Protein AF-0000000083357781 (afdb_homodimer)

Structure (mmCIF, N/CA/C/O backbone):
data_AF-0000000083357781-model_v1
#
loop_
_entity.id
_entity.type
_entity.pdbx_description
1 polymer 'MATH domain-containing protein'
#
loop_
_atom_site.group_PDB
_atom_site.id
_atom_site.type_symbol
_atom_site.label_atom_id
_atom_site.label_alt_id
_atom_site.label_comp_id
_atom_site.label_asym_id
_atom_site.label_entity_id
_atom_site.label_seq_id
_atom_site.pdbx_PDB_ins_code
_atom_site.Cartn_x
_atom_site.Cartn_y
_atom_site.Cartn_z
_atom_site.occupancy
_atom_site.B_iso_or_equiv
_atom_site.auth_seq_id
_atom_site.auth_comp_id
_atom_site.auth_asym_id
_atom_site.auth_atom_id
_atom_site.pdbx_PDB_model_num
ATOM 1 N N . MET A 1 1 ? 10.617 -9.656 -40.75 1 27.23 1 MET A N 1
ATOM 2 C CA . MET A 1 1 ? 10.617 -10.07 -39.375 1 27.23 1 MET A CA 1
ATOM 3 C C . MET A 1 1 ? 10.398 -8.875 -38.438 1 27.23 1 MET A C 1
ATOM 5 O O . MET A 1 1 ? 11.25 -7.984 -38.375 1 27.23 1 MET A O 1
ATOM 9 N N . HIS A 1 2 ? 9.367 -8.242 -38.375 1 32.62 2 HIS A N 1
ATOM 10 C CA . HIS A 1 2 ? 9.07 -7.059 -37.562 1 32.62 2 HIS A CA 1
ATOM 11 C C . HIS A 1 2 ? 9.5 -7.246 -36.125 1 32.62 2 HIS A C 1
ATOM 13 O O . HIS A 1 2 ? 9.312 -8.32 -35.562 1 32.62 2 HIS A O 1
ATOM 19 N N . PRO A 1 3 ? 10.672 -6.668 -35.781 1 32.34 3 PRO A N 1
ATOM 20 C CA . PRO A 1 3 ? 11.195 -6.793 -34.406 1 32.34 3 PRO A CA 1
ATOM 21 C C . PRO A 1 3 ? 10.094 -6.766 -33.375 1 32.34 3 PRO A C 1
ATOM 23 O O . PRO A 1 3 ? 9.094 -6.07 -33.531 1 32.34 3 PRO A O 1
ATOM 26 N N . LEU A 1 4 ? 9.562 -7.977 -32.938 1 34.91 4 LEU A N 1
ATOM 27 C CA . LEU A 1 4 ? 8.641 -8.125 -31.828 1 34.91 4 LEU A CA 1
ATOM 28 C C . LEU A 1 4 ? 8.859 -7.031 -30.797 1 34.91 4 LEU A C 1
ATOM 30 O O . LEU A 1 4 ? 9.984 -6.832 -30.328 1 34.91 4 LEU A O 1
ATOM 34 N N . GLY A 1 5 ? 8.578 -5.789 -31.109 1 35.44 5 GLY A N 1
ATOM 35 C CA . GLY A 1 5 ? 8.555 -4.73 -30.109 1 35.44 5 GLY A CA 1
ATOM 36 C C . GLY A 1 5 ? 8.445 -5.254 -28.703 1 35.44 5 GLY A C 1
ATOM 37 O O . GLY A 1 5 ? 7.617 -6.117 -28.406 1 35.44 5 GLY A O 1
ATOM 38 N N . ASP A 1 6 ? 9.484 -5.5 -27.984 1 37.94 6 ASP A N 1
ATOM 39 C CA . ASP A 1 6 ? 9.695 -5.875 -26.594 1 37.94 6 ASP A CA 1
ATOM 40 C C . ASP A 1 6 ? 8.578 -5.328 -25.703 1 37.94 6 ASP A C 1
ATOM 42 O O . ASP A 1 6 ? 8.531 -4.125 -25.438 1 37.94 6 ASP A O 1
ATOM 46 N N . GLN A 1 7 ? 7.402 -5.484 -26 1 42.06 7 GLN A N 1
ATOM 47 C CA . GLN A 1 7 ? 6.273 -5.125 -25.141 1 42.06 7 GLN A CA 1
ATOM 48 C C . GLN A 1 7 ? 6.695 -5.043 -23.688 1 42.06 7 GLN A C 1
ATOM 50 O O . GLN A 1 7 ? 7.641 -5.715 -23.266 1 42.06 7 GLN A O 1
ATOM 55 N N . TYR A 1 8 ? 6.496 -3.955 -22.953 1 44.88 8 TYR A N 1
ATOM 56 C CA . TYR A 1 8 ? 6.691 -3.557 -21.562 1 44.88 8 TYR A CA 1
ATOM 57 C C . TYR A 1 8 ? 6.457 -4.73 -20.609 1 44.88 8 TYR A C 1
ATOM 59 O O . TYR A 1 8 ? 5.5 -4.734 -19.844 1 44.88 8 TYR A O 1
ATOM 67 N N . SER A 1 9 ? 6.492 -5.949 -20.953 1 50.03 9 SER A N 1
ATOM 68 C CA . SER A 1 9 ? 6.336 -7.145 -20.125 1 50.03 9 SER A CA 1
ATOM 69 C C . SER A 1 9 ? 7.332 -7.156 -18.969 1 50.03 9 SER A C 1
ATOM 71 O O . SER A 1 9 ? 8.523 -7.402 -19.172 1 50.03 9 SER A O 1
ATOM 73 N N . THR A 1 10 ? 7.383 -6.211 -18.125 1 59.19 10 THR A N 1
ATOM 74 C CA . THR A 1 10 ? 8.367 -6.336 -17.062 1 59.19 10 THR A CA 1
ATOM 75 C C . T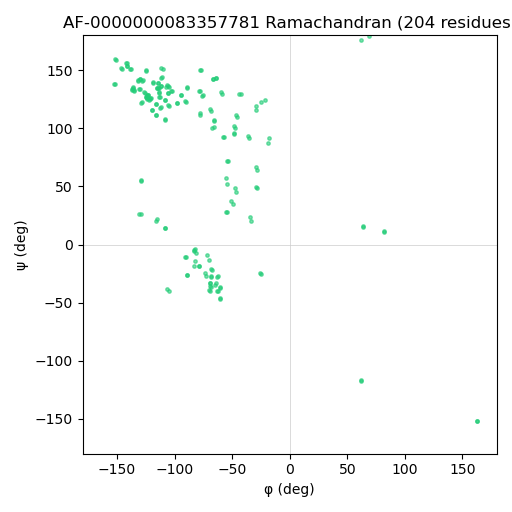HR A 1 10 ? 8.336 -7.734 -16.453 1 59.19 10 THR A C 1
ATOM 77 O O . THR A 1 10 ? 7.262 -8.312 -16.281 1 59.19 10 THR A O 1
ATOM 80 N N . ASN A 1 11 ? 9.359 -8.57 -16.672 1 81.31 11 ASN A N 1
ATOM 81 C CA . ASN A 1 11 ? 9.625 -9.844 -16 1 81.31 11 ASN A CA 1
ATOM 82 C C . ASN A 1 11 ? 9.688 -9.688 -14.484 1 81.31 11 ASN A C 1
ATOM 84 O O . ASN A 1 11 ? 10.508 -10.328 -13.828 1 81.31 11 ASN A O 1
ATOM 88 N N . SER A 1 12 ? 8.914 -8.625 -14.094 1 88.25 12 SER A N 1
ATOM 89 C CA . SER A 1 12 ? 8.938 -8.375 -12.656 1 88.25 12 SER A CA 1
ATOM 90 C C . SER A 1 12 ? 7.559 -7.957 -12.148 1 88.25 12 SER A C 1
ATOM 92 O O . SER A 1 12 ? 6.73 -7.461 -12.922 1 88.25 12 SER A O 1
ATOM 94 N N . LEU A 1 13 ? 7.371 -8.195 -10.875 1 87.19 13 LEU A N 1
ATOM 95 C CA . LEU A 1 13 ? 6.227 -7.641 -10.164 1 87.19 13 LEU A CA 1
ATOM 96 C C . LEU A 1 13 ? 6.469 -6.176 -9.812 1 87.19 13 LEU A C 1
ATOM 98 O O . LEU A 1 13 ? 7.559 -5.809 -9.367 1 87.19 13 LEU A O 1
ATOM 102 N N . SER A 1 14 ? 5.434 -5.359 -10.125 1 87.5 14 SER A N 1
ATOM 103 C CA . SER A 1 14 ? 5.488 -3.951 -9.75 1 87.5 14 SER A CA 1
ATOM 104 C C . SER A 1 14 ? 4.422 -3.615 -8.711 1 87.5 14 SER A C 1
ATOM 106 O O . SER A 1 14 ? 3.295 -4.109 -8.789 1 87.5 14 SER A O 1
ATOM 108 N N . LEU A 1 15 ? 4.793 -2.803 -7.738 1 88.94 15 LEU A N 1
ATOM 109 C CA . LEU A 1 15 ? 3.871 -2.398 -6.684 1 88.94 15 LEU A CA 1
ATOM 110 C C . LEU A 1 15 ? 4.008 -0.909 -6.383 1 88.94 15 LEU A C 1
ATOM 112 O O . LEU A 1 15 ? 5.121 -0.406 -6.215 1 88.94 15 LEU A O 1
ATOM 116 N N . TYR A 1 16 ? 2.797 -0.28 -6.305 1 89 16 TYR A N 1
ATOM 117 C CA . TYR A 1 16 ? 2.773 1.158 -6.059 1 89 16 TYR A CA 1
ATOM 118 C C . TYR A 1 16 ? 1.673 1.526 -5.07 1 89 16 TYR A C 1
ATOM 120 O O . TYR A 1 16 ? 0.619 0.886 -5.039 1 89 16 TYR A O 1
ATOM 128 N N . LEU A 1 17 ? 1.97 2.594 -4.387 1 87.5 17 LEU A N 1
ATOM 129 C CA . LEU A 1 17 ? 0.995 3.211 -3.496 1 87.5 17 LEU A CA 1
ATOM 130 C C . LEU A 1 17 ? 0.69 4.641 -3.93 1 87.5 17 LEU A C 1
ATOM 132 O O . LEU A 1 17 ? 1.598 5.387 -4.301 1 87.5 17 LEU A O 1
ATOM 136 N N . GLN A 1 18 ? -0.534 4.895 -3.836 1 83.56 18 GLN A N 1
ATOM 137 C CA . GLN A 1 18 ? -0.943 6.25 -4.188 1 83.56 18 GLN A CA 1
ATOM 138 C C . GLN A 1 18 ? -1.796 6.867 -3.082 1 83.56 18 GLN A C 1
ATOM 140 O O . GLN A 1 18 ? -2.777 6.27 -2.639 1 83.56 18 GLN A O 1
ATOM 145 N N . LEU A 1 19 ? -1.382 8 -2.551 1 80.38 19 LEU A N 1
ATOM 146 C CA . LEU A 1 19 ? -2.119 8.789 -1.57 1 80.38 19 LEU A CA 1
ATOM 147 C C . LEU A 1 19 ? -2.57 10.117 -2.17 1 80.38 19 LEU A C 1
ATOM 149 O O . LEU A 1 19 ? -1.748 10.891 -2.662 1 80.38 19 LEU A O 1
ATOM 153 N N . HIS A 1 20 ? -3.834 10.227 -2.197 1 75.38 20 HIS A N 1
ATOM 154 C CA . HIS A 1 20 ? -4.379 11.484 -2.695 1 75.38 20 HIS A CA 1
ATOM 155 C C . HIS A 1 20 ? -4.98 12.312 -1.562 1 75.38 20 HIS A C 1
ATOM 157 O O . HIS A 1 20 ? -5.777 11.805 -0.773 1 75.38 20 HIS A O 1
ATOM 163 N N . ASP A 1 21 ? -4.207 13.367 -1.282 1 63.5 21 ASP A N 1
ATOM 164 C CA . ASP A 1 21 ? -4.801 14.336 -0.362 1 63.5 21 ASP A CA 1
ATOM 165 C C . ASP A 1 21 ? -5.207 15.609 -1.093 1 63.5 21 ASP A C 1
ATOM 167 O O . ASP A 1 21 ? -4.551 16.016 -2.051 1 63.5 21 ASP A O 1
ATOM 171 N N . PRO A 1 22 ? -6.379 16.078 -0.776 1 56.47 22 PRO A N 1
ATOM 172 C CA . PRO A 1 22 ? -6.734 17.359 -1.391 1 56.47 22 PRO A CA 1
ATOM 173 C C . PRO A 1 22 ? -5.75 18.484 -1.048 1 56.47 22 PRO A C 1
ATOM 175 O O . PRO A 1 22 ? -5.109 18.438 0.008 1 56.47 22 PRO A O 1
ATOM 178 N N . LYS A 1 23 ? -5.254 19.219 -2.043 1 54.78 23 LYS A N 1
ATOM 179 C CA . LYS A 1 23 ? -4.312 20.328 -2.059 1 54.78 23 LYS A CA 1
ATOM 180 C C . LYS A 1 23 ? -4.328 21.078 -0.731 1 54.78 23 LYS A C 1
ATOM 182 O O . LYS A 1 23 ? -3.312 21.656 -0.323 1 54.78 23 LYS A O 1
ATOM 187 N N . GLU A 1 24 ? -5.344 21.031 -0.016 1 54.38 24 GLU A N 1
ATOM 188 C CA . GLU A 1 24 ? -5.422 21.906 1.158 1 54.38 24 GLU A CA 1
ATOM 189 C C . GLU A 1 24 ? -4.414 21.469 2.225 1 54.38 24 GLU A C 1
ATOM 191 O O . GLU A 1 24 ? -4.02 22.281 3.07 1 54.38 24 GLU A O 1
ATOM 196 N N . LEU A 1 25 ? -4.098 20.312 2.229 1 52.84 25 LEU A N 1
ATOM 197 C CA . LEU A 1 25 ? -3.283 19.859 3.354 1 52.84 25 LEU A CA 1
ATOM 198 C C . LEU A 1 25 ? -1.916 20.531 3.336 1 52.84 25 LEU A C 1
ATOM 200 O O . LEU A 1 25 ? -1.327 20.781 4.391 1 52.84 25 LEU A O 1
ATOM 204 N N . LEU A 1 26 ? -1.41 20.766 1.995 1 51.81 26 LEU A N 1
ATOM 205 C CA . LEU A 1 26 ? 0.005 21.125 2.01 1 51.81 26 LEU A CA 1
ATOM 206 C C . LEU A 1 26 ? 0.196 22.594 1.673 1 51.81 26 LEU A C 1
ATOM 208 O O . LEU A 1 26 ? 1.316 23.031 1.41 1 51.81 26 LEU A O 1
ATOM 212 N N . ASP A 1 27 ? -0.791 23.469 1.677 1 48.88 27 ASP A N 1
ATOM 213 C CA . ASP A 1 27 ? -0.426 24.859 1.444 1 48.88 27 ASP A CA 1
ATOM 214 C C . ASP A 1 27 ? 0.418 25.406 2.594 1 48.88 27 ASP A C 1
ATOM 216 O O . ASP A 1 27 ? 0.061 25.234 3.764 1 48.88 27 ASP A O 1
ATOM 220 N N . PRO A 1 28 ? 1.512 26.344 2.107 1 51.12 28 PRO A N 1
ATOM 221 C CA . PRO A 1 28 ? 2.711 26.234 1.276 1 51.12 28 PRO A CA 1
ATOM 222 C C . PRO A 1 28 ? 3.336 24.844 1.339 1 51.12 28 PRO A C 1
ATOM 224 O O . PRO A 1 28 ? 3.383 24.219 2.41 1 51.12 28 PRO A O 1
ATOM 227 N N . GLU A 1 29 ? 3.404 24.047 0.274 1 53.72 29 GLU A N 1
ATOM 228 C CA . GLU A 1 29 ? 3.666 22.625 0.153 1 53.72 29 GLU A CA 1
ATOM 229 C C . GLU A 1 29 ? 4.969 22.234 0.853 1 53.72 29 GLU A C 1
ATOM 231 O O . GLU A 1 29 ? 6.055 22.531 0.352 1 53.72 29 GLU A O 1
ATOM 236 N N . PRO A 1 30 ? 5.082 22.219 2.244 1 59.75 30 PRO A N 1
ATOM 237 C CA . PRO A 1 30 ? 6.316 21.656 2.793 1 59.75 30 PRO A CA 1
ATOM 238 C C . PRO A 1 30 ? 6.746 20.375 2.076 1 59.75 30 PRO A C 1
ATOM 240 O O . PRO A 1 30 ? 5.906 19.656 1.539 1 59.75 30 PRO A O 1
ATOM 243 N N . ARG A 1 31 ? 8.055 20.453 1.703 1 71.44 31 ARG A N 1
ATOM 244 C CA . ARG A 1 31 ? 8.633 19.219 1.167 1 71.44 31 ARG A CA 1
ATOM 245 C C . ARG A 1 31 ? 8.312 18.031 2.064 1 71.44 31 ARG A C 1
ATOM 247 O O . ARG A 1 31 ? 8.711 18 3.23 1 71.44 31 ARG A O 1
ATOM 254 N N . MET A 1 32 ? 7.23 17.266 1.71 1 82.12 32 MET A N 1
ATOM 255 C CA . MET A 1 32 ? 6.914 16.078 2.482 1 82.12 32 MET A CA 1
ATOM 256 C C . MET A 1 32 ? 7.637 14.852 1.92 1 82.12 32 MET A C 1
ATOM 258 O O . MET A 1 32 ? 7.84 14.75 0.708 1 82.12 32 MET A O 1
ATOM 262 N N . MET A 1 33 ? 8.188 14.109 2.818 1 88.81 33 MET A N 1
ATOM 263 C CA . MET A 1 33 ? 8.875 12.875 2.455 1 88.81 33 MET A CA 1
ATOM 264 C C . MET A 1 33 ? 8.031 11.656 2.811 1 88.81 33 MET A C 1
ATOM 266 O O . MET A 1 33 ? 7.363 11.641 3.848 1 88.81 33 MET A O 1
ATOM 270 N N . ILE A 1 34 ? 7.969 10.758 1.92 1 90.5 34 ILE A N 1
ATOM 271 C CA . ILE A 1 34 ? 7.328 9.469 2.158 1 90.5 34 ILE A CA 1
ATOM 272 C C . ILE A 1 34 ? 8.391 8.383 2.328 1 90.5 34 ILE A C 1
ATOM 274 O O . ILE A 1 34 ? 9.281 8.242 1.485 1 90.5 34 ILE A O 1
ATOM 278 N N . GLU A 1 35 ? 8.391 7.789 3.42 1 95.12 35 GLU A N 1
ATOM 279 C CA . GLU A 1 35 ? 9.164 6.562 3.582 1 95.12 35 GLU A CA 1
ATOM 280 C C . GLU A 1 35 ? 8.281 5.328 3.416 1 95.12 35 GLU A C 1
ATOM 282 O O . GLU A 1 35 ? 7.289 5.168 4.125 1 95.12 35 GLU A O 1
ATOM 287 N N . LEU A 1 36 ? 8.617 4.445 2.447 1 95.94 36 LEU A N 1
ATOM 288 C CA . LEU A 1 36 ? 7.82 3.268 2.117 1 95.94 36 LEU A CA 1
ATOM 289 C C . LEU A 1 36 ? 8.641 1.993 2.275 1 95.94 36 LEU A C 1
ATOM 291 O O . LEU A 1 36 ? 9.766 1.91 1.78 1 95.94 36 LEU A O 1
ATOM 295 N N . ALA A 1 37 ? 8.164 1.066 3.047 1 97.62 37 ALA A N 1
ATOM 296 C CA . ALA A 1 37 ? 8.68 -0.301 3.059 1 97.62 37 ALA A CA 1
ATOM 297 C C . ALA A 1 37 ? 7.645 -1.279 2.506 1 97.62 37 ALA A C 1
ATOM 299 O O . ALA A 1 37 ? 6.492 -1.294 2.951 1 97.62 37 ALA A O 1
ATOM 300 N N . LEU A 1 38 ? 8.055 -2.055 1.529 1 96.88 38 LEU A N 1
ATOM 301 C CA . LEU A 1 38 ? 7.23 -3.119 0.971 1 96.88 38 LEU A CA 1
ATOM 302 C C . LEU A 1 38 ? 7.828 -4.488 1.278 1 96.88 38 LEU A C 1
ATOM 304 O O . LEU A 1 38 ? 9.016 -4.723 1.045 1 96.88 38 LEU A O 1
ATOM 308 N N . CYS A 1 39 ? 7.004 -5.305 1.761 1 97.5 39 CYS A N 1
ATOM 309 C CA . CYS A 1 39 ? 7.453 -6.633 2.172 1 97.5 39 CYS A CA 1
ATOM 310 C C . CYS A 1 39 ? 6.562 -7.715 1.577 1 97.5 39 CYS A C 1
ATOM 312 O O . CYS A 1 39 ? 5.336 -7.602 1.604 1 97.5 39 CYS A O 1
ATOM 314 N N . ILE A 1 40 ? 7.172 -8.719 1.046 1 96.56 40 ILE A N 1
ATOM 315 C CA . ILE A 1 40 ? 6.453 -9.938 0.692 1 96.56 40 ILE A CA 1
ATOM 316 C C . ILE A 1 40 ? 6.891 -11.078 1.608 1 96.56 40 ILE A C 1
ATOM 318 O O . ILE A 1 40 ? 8.086 -11.25 1.87 1 96.56 40 ILE A O 1
ATOM 322 N N . LEU A 1 41 ? 5.918 -11.781 2.037 1 96.44 41 LEU A N 1
ATOM 323 C CA . LEU A 1 41 ? 6.195 -12.828 3.014 1 96.44 41 LEU A CA 1
ATOM 324 C C . LEU A 1 41 ? 6.402 -14.172 2.324 1 96.44 41 LEU A C 1
ATOM 326 O O . LEU A 1 41 ? 5.605 -14.57 1.472 1 96.44 41 LEU A O 1
ATOM 330 N N . GLY A 1 42 ? 7.504 -14.75 2.691 1 94.69 42 GLY A N 1
ATOM 331 C CA . GLY A 1 42 ? 7.648 -16.156 2.387 1 94.69 42 GLY A CA 1
ATOM 332 C C . GLY A 1 42 ? 6.871 -17.062 3.332 1 94.69 42 GLY A C 1
ATOM 333 O O . GLY A 1 42 ? 7.203 -17.156 4.516 1 94.69 42 GLY A O 1
ATOM 334 N N . GLN A 1 43 ? 5.957 -17.688 2.936 1 92.25 43 GLN A N 1
ATOM 335 C CA . GLN A 1 43 ? 4.973 -18.359 3.768 1 92.25 43 GLN A CA 1
ATOM 336 C C . GLN A 1 43 ? 5.484 -19.734 4.215 1 92.25 43 GLN A C 1
ATOM 338 O O . GLN A 1 43 ? 4.848 -20.406 5.027 1 92.25 43 GLN A O 1
ATOM 343 N N . LYS A 1 44 ? 6.586 -20.344 3.877 1 88.25 44 LYS A N 1
ATOM 344 C CA . LYS A 1 44 ? 7.062 -21.672 4.242 1 88.25 44 LYS A CA 1
ATOM 345 C C . LYS A 1 44 ? 8.211 -21.578 5.25 1 88.25 44 LYS A C 1
ATOM 347 O O . LYS A 1 44 ? 8.234 -22.328 6.23 1 88.25 44 LYS A O 1
ATOM 352 N N . TYR A 1 45 ? 9.156 -20.719 5.281 1 83.19 45 TYR A N 1
ATOM 353 C CA . TYR A 1 45 ? 10.352 -20.766 6.117 1 83.19 45 TYR A CA 1
ATOM 354 C C . TYR A 1 45 ? 10.562 -19.438 6.832 1 83.19 45 TYR A C 1
ATOM 356 O O . TYR A 1 45 ? 11.695 -19.062 7.16 1 83.19 45 TYR A O 1
ATOM 364 N N . GLY A 1 46 ? 9.43 -18.719 7.047 1 85.19 46 GLY A N 1
ATOM 365 C CA . GLY A 1 46 ? 9.547 -17.469 7.758 1 85.19 46 GLY A CA 1
ATOM 366 C C . GLY A 1 46 ? 10.383 -16.438 7.016 1 85.19 46 GLY A C 1
ATOM 367 O O . GLY A 1 46 ? 10.898 -15.492 7.621 1 85.19 46 GLY A O 1
ATOM 368 N N . ARG A 1 47 ? 10.555 -16.781 5.746 1 89.25 47 ARG A N 1
ATOM 369 C CA . ARG A 1 47 ? 11.312 -15.844 4.93 1 89.25 47 ARG A CA 1
ATOM 370 C C . ARG A 1 47 ? 10.453 -14.648 4.531 1 89.25 47 ARG A C 1
ATOM 372 O O . ARG A 1 47 ? 9.219 -14.703 4.605 1 89.25 47 ARG A O 1
ATOM 379 N N . HIS A 1 48 ? 11.195 -13.477 4.355 1 95.06 48 HIS A N 1
ATOM 380 C CA . HIS A 1 48 ? 10.523 -12.312 3.781 1 95.06 48 HIS A CA 1
ATOM 381 C C . HIS A 1 48 ? 11.477 -11.492 2.926 1 95.06 48 HIS A C 1
ATOM 383 O O . HIS A 1 48 ? 12.695 -11.648 3.018 1 95.06 48 HIS A O 1
ATOM 389 N N . PHE A 1 49 ? 10.945 -10.812 1.958 1 96.31 49 PHE A N 1
ATOM 390 C CA . PHE A 1 49 ? 11.68 -9.852 1.146 1 96.31 49 PHE A CA 1
ATOM 391 C C . PHE A 1 49 ? 11.117 -8.445 1.33 1 96.31 49 PHE A C 1
ATOM 393 O O . PHE A 1 49 ? 9.914 -8.234 1.178 1 96.31 49 PHE A O 1
ATOM 400 N N . THR A 1 50 ? 12.008 -7.539 1.797 1 97.5 50 THR A N 1
ATOM 401 C CA . THR A 1 50 ? 11.578 -6.176 2.076 1 97.5 50 THR A CA 1
ATOM 402 C C . THR A 1 50 ? 12.422 -5.172 1.298 1 97.5 50 THR A C 1
ATOM 404 O O . THR A 1 50 ? 13.648 -5.285 1.259 1 97.5 50 THR A O 1
ATOM 407 N N . VAL A 1 51 ? 11.789 -4.273 0.57 1 96.88 51 VAL A N 1
ATOM 408 C CA . VAL A 1 51 ? 12.461 -3.115 -0.013 1 96.88 51 VAL A CA 1
ATOM 409 C C . VAL A 1 51 ? 11.984 -1.84 0.68 1 96.88 51 VAL A C 1
ATOM 411 O O . VAL A 1 51 ? 10.828 -1.751 1.103 1 96.88 51 VAL A O 1
ATOM 414 N N . ARG A 1 52 ? 12.922 -0.9 0.842 1 97.44 52 ARG A N 1
ATOM 415 C CA . ARG A 1 52 ? 12.617 0.38 1.473 1 97.44 52 ARG A CA 1
ATOM 416 C C . ARG A 1 52 ? 13.078 1.543 0.601 1 97.44 52 ARG A C 1
ATOM 418 O O . ARG A 1 52 ? 14.125 1.463 -0.05 1 97.44 52 ARG A O 1
ATOM 425 N N . GLY A 1 53 ? 12.227 2.576 0.593 1 95.62 53 GLY A N 1
ATOM 426 C CA . GLY A 1 53 ? 12.578 3.771 -0.156 1 95.62 53 GLY A CA 1
ATOM 427 C C . GLY A 1 53 ? 11.977 5.039 0.42 1 95.62 53 GLY A C 1
ATOM 428 O O . GLY A 1 53 ? 11.078 4.977 1.26 1 95.62 53 GLY A O 1
ATOM 429 N N . ARG A 1 54 ? 12.664 6.191 0.026 1 93.44 54 ARG A N 1
ATOM 430 C CA . ARG A 1 54 ? 12.133 7.512 0.342 1 93.44 54 ARG A CA 1
ATOM 431 C C . ARG A 1 54 ? 11.75 8.266 -0.927 1 93.44 54 ARG A C 1
ATOM 433 O O . ARG A 1 54 ? 12.461 8.211 -1.93 1 93.44 54 ARG A O 1
ATOM 440 N N . PHE A 1 55 ? 10.578 8.867 -0.858 1 88.19 55 PHE A N 1
ATOM 441 C CA . PHE A 1 55 ? 10.031 9.594 -2.002 1 88.19 55 PHE A CA 1
ATOM 442 C C . PHE A 1 55 ? 9.578 10.992 -1.595 1 88.19 55 PHE A C 1
ATOM 444 O O . PHE A 1 55 ? 9.164 11.203 -0.454 1 88.19 55 PHE A O 1
ATOM 451 N N . VAL A 1 56 ? 9.82 11.898 -2.492 1 83 56 VAL A N 1
ATOM 452 C CA . VAL A 1 56 ? 9.234 13.211 -2.254 1 83 56 VAL A CA 1
ATOM 453 C C . VAL A 1 56 ? 7.738 13.18 -2.578 1 83 56 VAL A C 1
ATOM 455 O O . VAL A 1 56 ? 7.34 12.695 -3.641 1 83 56 VAL A O 1
ATOM 458 N N . PHE A 1 57 ? 7.09 13.617 -1.62 1 73.81 57 PHE A N 1
ATOM 459 C CA . PHE A 1 57 ? 5.641 13.594 -1.803 1 73.81 57 PHE A CA 1
ATOM 460 C C . PHE A 1 57 ? 5.215 14.594 -2.869 1 73.81 57 PHE A C 1
ATOM 462 O O . PHE A 1 57 ? 5.562 15.773 -2.793 1 73.81 57 PHE A O 1
ATOM 469 N N . THR A 1 58 ? 4.668 14.102 -3.994 1 68.88 58 THR A N 1
ATOM 470 C CA . THR A 1 58 ? 4.059 14.969 -4.992 1 68.88 58 THR A CA 1
ATOM 471 C C . THR A 1 58 ? 2.59 14.609 -5.199 1 68.88 58 THR A C 1
ATOM 473 O O . THR A 1 58 ? 2.225 13.43 -5.176 1 68.88 58 THR A O 1
ATOM 476 N N . PHE A 1 59 ? 1.797 15.5 -5.082 1 58.94 59 PHE A N 1
ATOM 477 C CA . PHE A 1 59 ? 0.364 15.266 -5.211 1 58.94 59 PHE A CA 1
ATOM 478 C C . PHE A 1 59 ? -0.02 15.039 -6.668 1 58.94 59 PHE A C 1
ATOM 480 O O . PHE A 1 59 ? -1.051 14.43 -6.957 1 58.94 59 PHE A O 1
ATOM 487 N N . GLU A 1 60 ? 0.811 15.578 -7.52 1 56.62 60 GLU A N 1
ATOM 488 C CA . GLU A 1 60 ? 0.434 15.578 -8.93 1 56.62 60 GLU A CA 1
ATOM 489 C C . GLU A 1 60 ? 0.785 14.25 -9.594 1 56.62 60 GLU A C 1
ATOM 491 O O . GLU A 1 60 ? 0.352 13.977 -10.711 1 56.62 60 GLU A O 1
ATOM 496 N N . SER A 1 61 ? 1.451 13.438 -8.805 1 56.47 61 SER A N 1
ATOM 497 C CA . SER A 1 61 ? 1.868 12.273 -9.586 1 56.47 61 SER A CA 1
ATOM 498 C C . SER A 1 61 ? 0.816 11.172 -9.539 1 56.47 61 SER A C 1
ATOM 500 O O . SER A 1 61 ? 0.247 10.891 -8.484 1 56.47 61 SER A O 1
ATOM 502 N N . ASN A 1 62 ? 0.339 10.758 -10.695 1 58.59 62 ASN A N 1
ATOM 503 C CA . ASN A 1 62 ? -0.556 9.617 -10.875 1 58.59 62 ASN A CA 1
ATOM 504 C C . ASN A 1 62 ? 0.158 8.297 -10.609 1 58.59 62 ASN A C 1
ATOM 506 O O . ASN A 1 62 ? -0.477 7.238 -10.562 1 58.59 62 ASN A O 1
ATOM 510 N N . LEU A 1 63 ? 1.399 8.438 -10.562 1 60.09 63 LEU A N 1
ATOM 511 C CA . LEU A 1 63 ? 2.113 7.168 -10.586 1 60.09 63 LEU A CA 1
ATOM 512 C C . LEU A 1 63 ? 2.182 6.566 -9.18 1 60.09 63 LEU A C 1
ATOM 514 O O . LEU A 1 63 ? 2.256 5.344 -9.031 1 60.09 63 LEU A O 1
ATOM 518 N N . GLY A 1 64 ? 1.984 7.258 -8.148 1 78.25 64 GLY A N 1
ATOM 519 C CA . GLY A 1 64 ? 2.148 6.727 -6.801 1 78.25 64 GLY A CA 1
ATOM 520 C C . GLY A 1 64 ? 3.592 6.43 -6.449 1 78.25 64 GLY A C 1
ATOM 521 O O . GLY A 1 64 ? 4.508 6.844 -7.16 1 78.25 64 GLY A O 1
ATOM 522 N N . TRP A 1 65 ? 3.941 5.973 -5.328 1 88.12 65 TRP A N 1
ATOM 523 C CA . TRP A 1 65 ? 5.242 5.59 -4.793 1 88.12 65 TRP A CA 1
ATOM 524 C C . TRP A 1 65 ? 5.406 4.074 -4.789 1 88.12 65 TRP A C 1
ATOM 526 O O . TRP A 1 65 ? 4.488 3.348 -4.398 1 88.12 65 TRP A O 1
ATOM 536 N N . GLY A 1 66 ? 6.578 3.578 -5.297 1 92.12 66 GLY A N 1
ATOM 537 C CA . GLY A 1 66 ? 6.832 2.146 -5.301 1 92.12 66 GLY A CA 1
ATOM 538 C C . GLY A 1 66 ? 7.945 1.741 -6.246 1 92.12 66 GLY A C 1
ATOM 539 O O . GLY A 1 66 ? 8.914 2.48 -6.426 1 92.12 66 GLY A O 1
ATOM 540 N N . TRP A 1 67 ? 7.836 0.587 -6.691 1 92 67 TRP A N 1
ATOM 541 C CA . TRP A 1 67 ? 8.898 -0.006 -7.492 1 92 67 TRP A CA 1
ATOM 542 C C . TRP A 1 67 ? 8.328 -0.717 -8.719 1 92 67 TRP A C 1
ATOM 544 O O . TRP A 1 67 ? 7.426 -1.545 -8.594 1 92 67 TRP A O 1
ATOM 554 N N . SER A 1 68 ? 8.914 -0.464 -9.883 1 88.75 68 SER A N 1
ATOM 555 C CA . SER A 1 68 ? 8.516 -1.135 -11.109 1 88.75 68 SER A CA 1
ATOM 556 C C . SER A 1 68 ? 9.109 -2.537 -11.195 1 88.75 68 SER A C 1
ATOM 558 O O . SER A 1 68 ? 8.648 -3.363 -11.992 1 88.75 68 SER A O 1
ATOM 560 N N . ASN A 1 69 ? 10.133 -2.803 -10.414 1 90.81 69 ASN A N 1
ATOM 561 C CA . ASN A 1 69 ? 10.82 -4.09 -10.375 1 90.81 69 ASN A CA 1
ATOM 562 C C . ASN A 1 69 ? 10.961 -4.609 -8.945 1 90.81 69 ASN A C 1
ATOM 564 O O . ASN A 1 69 ? 12.055 -4.988 -8.523 1 90.81 69 ASN A O 1
ATOM 568 N N . PHE A 1 70 ? 9.922 -4.711 -8.32 1 93.19 70 PHE A N 1
ATOM 569 C CA . PHE A 1 70 ? 9.906 -5.129 -6.922 1 93.19 70 PHE A CA 1
ATOM 570 C C . PHE A 1 70 ? 10.492 -6.527 -6.77 1 93.19 70 PHE A C 1
ATOM 572 O O . PHE A 1 70 ? 11.336 -6.758 -5.895 1 93.19 70 PHE A O 1
ATOM 579 N N . MET A 1 71 ? 10.016 -7.41 -7.668 1 92.44 71 MET A N 1
ATOM 580 C CA . MET A 1 71 ? 10.547 -8.773 -7.621 1 92.44 71 MET A CA 1
ATOM 581 C C . MET A 1 71 ? 10.492 -9.43 -8.992 1 92.44 71 MET A C 1
ATOM 583 O O . MET A 1 71 ? 9.484 -9.312 -9.703 1 92.44 71 MET A O 1
ATOM 587 N N . ALA A 1 72 ? 11.586 -10.125 -9.266 1 92.44 72 ALA A N 1
ATOM 588 C CA . ALA A 1 72 ? 11.578 -10.883 -10.508 1 92.44 72 ALA A CA 1
ATOM 589 C C . ALA A 1 72 ? 10.508 -11.977 -10.477 1 92.44 72 ALA A C 1
ATOM 591 O O . ALA A 1 72 ? 10.312 -12.633 -9.453 1 92.44 72 ALA A O 1
ATOM 592 N N . LEU A 1 73 ? 9.891 -12.203 -11.602 1 89.44 73 LEU A N 1
ATOM 593 C CA . LEU A 1 73 ? 8.82 -13.195 -11.688 1 89.44 73 LEU A CA 1
ATOM 594 C C . LEU A 1 73 ? 9.359 -14.594 -11.383 1 89.44 73 LEU A C 1
ATOM 596 O O . LEU A 1 73 ? 8.68 -15.398 -10.75 1 89.44 73 LEU A O 1
ATOM 600 N N . ASN A 1 74 ? 10.5 -14.844 -11.875 1 90.88 74 ASN A N 1
ATOM 601 C CA . ASN A 1 74 ? 11.094 -16.156 -11.625 1 90.88 74 ASN A CA 1
ATOM 602 C C . ASN A 1 74 ? 11.297 -16.406 -10.133 1 90.88 74 ASN A C 1
ATOM 604 O O . ASN A 1 74 ? 11.164 -17.531 -9.664 1 90.88 74 ASN A O 1
ATOM 608 N N . THR A 1 75 ? 11.641 -15.383 -9.43 1 92.75 75 THR A N 1
ATOM 609 C CA . THR A 1 75 ? 11.789 -15.477 -7.98 1 92.75 75 THR A CA 1
ATOM 610 C C . THR A 1 75 ? 10.43 -15.641 -7.309 1 92.75 75 THR A C 1
ATOM 612 O O . THR A 1 75 ? 10.25 -16.5 -6.441 1 92.75 75 THR A O 1
ATOM 615 N N . PHE A 1 76 ? 9.469 -14.953 -7.801 1 92.12 76 PHE A N 1
ATOM 616 C CA . PHE A 1 76 ? 8.125 -14.938 -7.234 1 92.12 76 PHE A CA 1
ATOM 617 C C . PHE A 1 76 ? 7.441 -16.281 -7.426 1 92.12 76 PHE A C 1
ATOM 619 O O . PHE A 1 76 ? 6.766 -16.781 -6.523 1 92.12 76 PHE A O 1
ATOM 626 N N . LYS A 1 77 ? 7.711 -16.828 -8.5 1 89.38 77 LYS A N 1
ATOM 627 C CA . LYS A 1 77 ? 7.016 -18.062 -8.844 1 89.38 77 LYS A CA 1
ATOM 628 C C . LYS A 1 77 ? 7.781 -19.281 -8.336 1 89.38 77 LYS A C 1
ATOM 630 O O . LYS A 1 77 ? 7.273 -20.406 -8.391 1 89.38 77 LYS A O 1
ATOM 635 N N . ASP A 1 78 ? 9.016 -19.031 -7.895 1 91.38 78 ASP A N 1
ATOM 636 C CA . ASP A 1 78 ? 9.812 -20.125 -7.367 1 91.38 78 ASP A CA 1
ATOM 637 C C . ASP A 1 78 ? 9.203 -20.688 -6.086 1 91.38 78 ASP A C 1
ATOM 639 O O . ASP A 1 78 ? 9.328 -20.078 -5.016 1 91.38 78 ASP A O 1
ATOM 643 N N . GLN A 1 79 ? 8.617 -21.812 -6.098 1 89.12 79 GLN A N 1
ATOM 644 C CA . GLN A 1 79 ? 7.879 -22.422 -4.992 1 89.12 79 GLN A CA 1
ATOM 645 C C . GLN A 1 79 ? 8.789 -22.688 -3.799 1 89.12 79 GLN A C 1
ATOM 647 O O . GLN A 1 79 ? 8.328 -22.734 -2.656 1 89.12 79 GLN A O 1
ATOM 652 N N . SER A 1 80 ? 9.969 -22.859 -4.082 1 91.25 80 SER A N 1
ATOM 653 C CA . SER A 1 80 ? 10.906 -23.125 -2.998 1 91.25 80 SER A CA 1
ATOM 654 C C . SER A 1 80 ? 11.086 -21.906 -2.104 1 91.25 80 SER A C 1
ATOM 656 O O . SER A 1 80 ? 11.523 -22.031 -0.958 1 91.25 80 SER A O 1
ATOM 658 N N . ARG A 1 81 ? 10.781 -20.734 -2.607 1 92.12 81 ARG A N 1
ATOM 659 C CA . ARG A 1 81 ? 10.945 -19.5 -1.833 1 92.12 81 ARG A CA 1
ATOM 660 C C . ARG A 1 81 ? 9.68 -19.188 -1.038 1 92.12 81 ARG A C 1
ATOM 662 O O . ARG A 1 81 ? 9.727 -18.438 -0.066 1 92.12 81 ARG A O 1
ATOM 669 N N . GLY A 1 82 ? 8.516 -19.641 -1.493 1 93.94 82 GLY A N 1
ATOM 670 C CA . GLY A 1 82 ? 7.281 -19.578 -0.729 1 93.94 82 GLY A CA 1
ATOM 671 C C . GLY A 1 82 ? 6.598 -18.234 -0.804 1 93.94 82 GLY A C 1
ATOM 672 O O . GLY A 1 82 ? 5.715 -17.922 0.003 1 93.94 82 GLY A O 1
ATOM 673 N N . TYR A 1 83 ? 7.059 -17.344 -1.728 1 93.88 83 TYR A N 1
ATOM 674 C CA . TYR A 1 83 ? 6.375 -16.062 -1.865 1 93.88 83 TYR A CA 1
ATOM 675 C C . TYR A 1 83 ? 4.988 -16.25 -2.475 1 93.88 83 TYR A C 1
ATOM 677 O O . TYR A 1 83 ? 4.059 -15.516 -2.148 1 93.88 83 TYR A O 1
ATOM 685 N N . LEU A 1 84 ? 4.992 -17.234 -3.303 1 90 84 LEU A N 1
ATOM 686 C CA .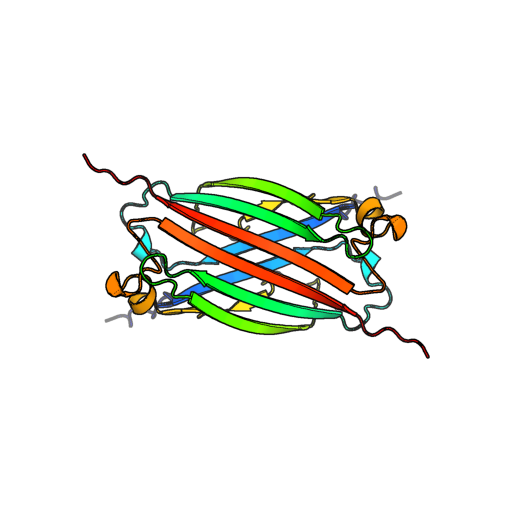 LEU A 1 84 ? 3.73 -17.703 -3.869 1 90 84 LEU A CA 1
ATOM 687 C C . LEU A 1 84 ? 3.473 -19.156 -3.51 1 90 84 LEU A C 1
ATOM 689 O O . LEU A 1 84 ? 4.246 -20.047 -3.889 1 90 84 LEU A O 1
ATOM 693 N N . VAL A 1 85 ? 2.449 -19.312 -2.773 1 90.5 85 VAL A N 1
ATOM 694 C CA . VAL A 1 85 ? 2.061 -20.672 -2.428 1 90.5 85 VAL A CA 1
ATOM 695 C C . VAL A 1 85 ? 0.685 -20.984 -3.014 1 90.5 85 VAL A C 1
ATOM 697 O O . VAL A 1 85 ? -0.326 -20.438 -2.564 1 90.5 85 VAL A O 1
ATOM 700 N N . GLY A 1 86 ? 0.708 -21.859 -3.971 1 85.06 86 GLY A N 1
ATOM 701 C CA . GLY A 1 86 ? -0.505 -21.969 -4.766 1 85.06 86 GLY A CA 1
ATOM 702 C C . GLY A 1 86 ? -0.859 -20.703 -5.5 1 85.06 86 GLY A C 1
ATOM 703 O O . GLY A 1 86 ? -0.07 -20.203 -6.305 1 85.06 86 GLY A O 1
ATOM 704 N N . SER A 1 87 ? -1.922 -20.062 -5.258 1 83.69 87 SER A N 1
ATOM 705 C CA . SER A 1 87 ? -2.328 -18.797 -5.855 1 83.69 87 SER A CA 1
ATOM 706 C C . SER A 1 87 ? -2.41 -17.688 -4.805 1 83.69 87 SER A C 1
ATOM 708 O O . SER A 1 87 ? -3.072 -16.672 -5.02 1 83.69 87 SER A O 1
ATOM 710 N N . ASN A 1 88 ? -1.675 -18 -3.697 1 90.62 88 ASN A N 1
ATOM 711 C CA . ASN A 1 88 ? -1.778 -17.062 -2.58 1 90.62 88 ASN A CA 1
ATOM 712 C C . ASN A 1 88 ? -0.456 -16.344 -2.326 1 90.62 88 ASN A C 1
ATOM 714 O O . ASN A 1 88 ? 0.609 -16.969 -2.377 1 90.62 88 ASN A O 1
ATOM 718 N N . CYS A 1 89 ? -0.504 -15.133 -2.146 1 93 89 CYS A N 1
ATOM 719 C CA . CYS A 1 89 ? 0.649 -14.383 -1.669 1 93 89 CYS A CA 1
ATOM 720 C C . CYS A 1 89 ? 0.224 -13.305 -0.683 1 93 89 CYS A C 1
ATOM 722 O O . CYS A 1 89 ? -0.927 -12.859 -0.694 1 93 89 CYS A O 1
ATOM 724 N N . ILE A 1 90 ? 1.116 -12.875 0.255 1 95.5 90 ILE A N 1
ATOM 725 C CA . ILE A 1 90 ? 0.874 -11.898 1.311 1 95.5 90 ILE A CA 1
ATOM 726 C C . ILE A 1 90 ? 1.907 -10.781 1.224 1 95.5 90 ILE A C 1
ATOM 728 O O . ILE A 1 90 ? 3.113 -11.039 1.199 1 95.5 90 ILE A O 1
ATOM 732 N N . LEU A 1 91 ? 1.375 -9.609 1.184 1 95.81 91 LEU A N 1
ATOM 733 C CA . LEU A 1 91 ? 2.223 -8.422 1.145 1 95.81 91 LEU A CA 1
ATOM 734 C C . LEU A 1 91 ? 1.877 -7.469 2.285 1 95.81 91 LEU A C 1
ATOM 736 O O . LEU A 1 91 ? 0.739 -7.449 2.762 1 95.81 91 LEU A O 1
ATOM 740 N N . LYS A 1 92 ? 2.834 -6.742 2.74 1 96.5 92 LYS A N 1
ATOM 741 C CA . LYS A 1 92 ? 2.668 -5.68 3.727 1 96.5 92 LYS A CA 1
ATOM 742 C C . LYS A 1 92 ? 3.385 -4.406 3.287 1 96.5 92 LYS A C 1
ATOM 744 O O . LYS A 1 92 ? 4.488 -4.465 2.742 1 96.5 92 LYS A O 1
ATOM 749 N N . ALA A 1 93 ? 2.746 -3.328 3.541 1 96.56 93 ALA A N 1
ATOM 750 C CA . ALA A 1 93 ? 3.365 -2.027 3.307 1 96.56 93 ALA A CA 1
ATOM 751 C C . ALA A 1 93 ? 3.328 -1.166 4.566 1 96.56 93 ALA A C 1
ATOM 753 O O . ALA A 1 93 ? 2.295 -1.071 5.23 1 96.56 93 ALA A O 1
ATOM 754 N N . ASP A 1 94 ? 4.43 -0.618 4.918 1 97.06 94 ASP A N 1
ATOM 755 C CA . ASP A 1 94 ? 4.543 0.41 5.945 1 97.06 94 ASP A CA 1
ATOM 756 C C . ASP A 1 94 ? 4.863 1.771 5.332 1 97.06 94 ASP A C 1
ATOM 758 O O . ASP A 1 94 ? 5.832 1.906 4.582 1 97.06 94 ASP A O 1
ATOM 762 N N . ILE A 1 95 ? 4.059 2.701 5.621 1 95 95 ILE A N 1
ATOM 763 C CA . ILE A 1 95 ? 4.191 4.031 5.035 1 95 95 ILE A CA 1
ATOM 764 C C . ILE A 1 95 ? 4.312 5.074 6.145 1 95 95 ILE A C 1
ATOM 766 O O . ILE A 1 95 ? 3.5 5.102 7.07 1 95 95 ILE A O 1
ATOM 770 N N . THR A 1 96 ? 5.297 5.91 6.09 1 94.19 96 THR A N 1
ATOM 771 C CA . THR A 1 96 ? 5.43 7.07 6.965 1 94.19 96 THR A CA 1
ATOM 772 C C . THR A 1 96 ? 5.555 8.352 6.148 1 94.19 96 THR A C 1
ATOM 774 O O . THR A 1 96 ? 6.375 8.43 5.23 1 94.19 96 THR A O 1
ATOM 777 N N . VAL A 1 97 ? 4.699 9.219 6.461 1 90 97 VAL A N 1
ATOM 778 C CA . VAL A 1 97 ? 4.762 10.547 5.848 1 90 97 VAL A CA 1
ATOM 779 C C . VAL A 1 97 ? 5.289 11.562 6.859 1 90 97 VAL A C 1
ATOM 781 O O . VAL A 1 97 ? 4.824 11.602 8 1 90 97 VAL A O 1
ATOM 784 N N . SER A 1 98 ? 6.309 12.336 6.367 1 90.62 98 SER A N 1
ATOM 785 C CA . SER A 1 98 ? 6.887 13.352 7.242 1 90.62 98 SER A CA 1
ATOM 786 C C . SER A 1 98 ? 7.098 14.664 6.504 1 90.62 98 SER A C 1
ATOM 788 O O . SER A 1 98 ? 7.52 14.68 5.348 1 90.62 98 SER A O 1
ATOM 790 N N . GLY A 1 99 ? 6.723 15.766 7.113 1 82.81 99 GLY A N 1
ATOM 791 C CA . GLY A 1 99 ? 6.973 17.078 6.555 1 82.81 99 GLY A CA 1
ATOM 792 C C . GLY A 1 99 ? 8.016 17.875 7.328 1 82.81 99 GLY A C 1
ATOM 793 O O . GLY A 1 99 ? 8.383 17.5 8.445 1 82.81 99 GLY A 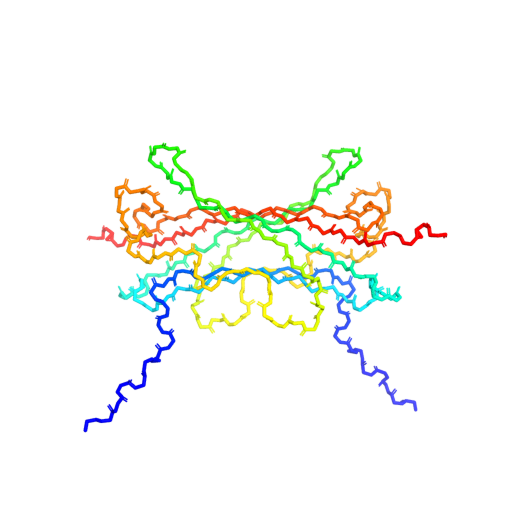O 1
ATOM 794 N N . SER A 1 100 ? 8.852 18.891 6.586 1 71.31 100 SER A N 1
ATOM 795 C CA . SER A 1 100 ? 9.812 19.797 7.219 1 71.31 100 SER A CA 1
ATOM 796 C C . SER A 1 100 ? 9.102 20.797 8.125 1 71.31 100 SER A C 1
ATOM 798 O O . SER A 1 100 ? 8.023 21.297 7.785 1 71.31 100 SER A O 1
ATOM 800 N N . SER A 1 101 ? 9.055 20.656 9.406 1 57.25 101 SER A N 1
ATOM 801 C CA . SER A 1 101 ? 8.586 21.719 10.312 1 57.25 101 SER A CA 1
ATOM 802 C C . SER A 1 101 ? 9.406 22.984 10.141 1 57.25 101 SER A C 1
ATOM 804 O O . SER A 1 101 ? 10.633 22.938 10.031 1 57.25 101 SER A O 1
ATOM 806 N N . SER A 1 102 ? 9.125 23.953 9.359 1 47.75 102 SER A N 1
ATOM 807 C CA . SER A 1 102 ? 9.797 25.234 9.586 1 47.75 102 SER A CA 1
ATOM 808 C C . SER A 1 102 ? 9.758 25.625 11.055 1 47.75 102 SER A C 1
ATOM 810 O O . SER A 1 102 ? 8.711 26.062 11.562 1 47.75 102 SER A O 1
ATOM 812 N N . ASP A 1 103 ? 9.969 25 12.039 1 43.16 103 ASP A N 1
ATOM 813 C CA . ASP A 1 103 ? 10.242 25.734 13.273 1 43.16 103 ASP A CA 1
ATOM 814 C C . ASP A 1 103 ? 11.328 26.781 13.062 1 43.16 103 ASP A C 1
ATOM 816 O O . ASP A 1 103 ? 12.375 26.734 13.711 1 43.16 103 ASP A O 1
ATOM 820 N N . SER A 1 104 ? 11.461 27.516 11.938 1 33.19 104 SER A N 1
ATOM 821 C CA . SER A 1 104 ? 12.102 28.766 12.32 1 33.19 104 SER A CA 1
ATOM 822 C C . SER A 1 104 ? 11.18 29.641 13.164 1 33.19 104 SER A C 1
ATOM 824 O O . SER A 1 104 ? 9.961 29.625 12.969 1 33.19 104 SER A O 1
ATOM 826 N N . MET B 1 1 ? -22.453 34.031 -12.695 1 26.55 1 MET B N 1
ATOM 827 C CA . MET B 1 1 ? -21.984 33.25 -11.562 1 26.55 1 MET B CA 1
ATOM 828 C C . MET B 1 1 ? -21.609 31.844 -12.008 1 26.55 1 MET B C 1
ATOM 830 O O . MET B 1 1 ? -22.484 31.062 -12.422 1 26.55 1 MET B O 1
ATOM 834 N N . HIS B 1 2 ? -20.688 31.578 -12.758 1 32.38 2 HIS B N 1
ATOM 835 C CA . HIS B 1 2 ? -20.281 30.281 -13.305 1 32.38 2 HIS B CA 1
ATOM 836 C C . HIS B 1 2 ? -20.203 29.219 -12.219 1 32.38 2 HIS B C 1
ATOM 838 O O . HIS B 1 2 ? -19.766 29.5 -11.102 1 32.38 2 HIS B O 1
ATOM 844 N N . PRO B 1 3 ? -21.234 28.359 -12.148 1 32.12 3 PRO B N 1
ATOM 845 C CA . PRO B 1 3 ? -21.297 27.297 -11.141 1 32.12 3 PRO B CA 1
ATOM 846 C C . PRO B 1 3 ? -19.922 26.703 -10.828 1 32.12 3 PRO B C 1
ATOM 848 O O . PRO B 1 3 ? -19.078 26.594 -11.719 1 32.12 3 PRO B O 1
ATOM 851 N N . LEU B 1 4 ? -19.203 27.266 -9.781 1 34.81 4 LEU B N 1
ATOM 852 C CA . LEU B 1 4 ? -17.969 26.703 -9.242 1 34.81 4 LEU B CA 1
ATOM 853 C C . LEU B 1 4 ? -17.922 25.203 -9.422 1 34.81 4 LEU B C 1
ATOM 855 O O . LEU B 1 4 ? -18.844 24.484 -8.984 1 34.81 4 LEU B O 1
ATOM 859 N N . GLY B 1 5 ? -17.891 24.703 -10.641 1 34.75 5 GLY B N 1
ATOM 860 C CA . GLY B 1 5 ? -17.625 23.297 -10.867 1 34.75 5 GLY B CA 1
ATOM 861 C C . GLY B 1 5 ? -16.969 22.609 -9.688 1 34.75 5 GLY B C 1
ATOM 862 O O . GLY B 1 5 ? -15.984 23.094 -9.148 1 34.75 5 GLY B O 1
ATOM 863 N N . ASP B 1 6 ? -17.656 22.094 -8.75 1 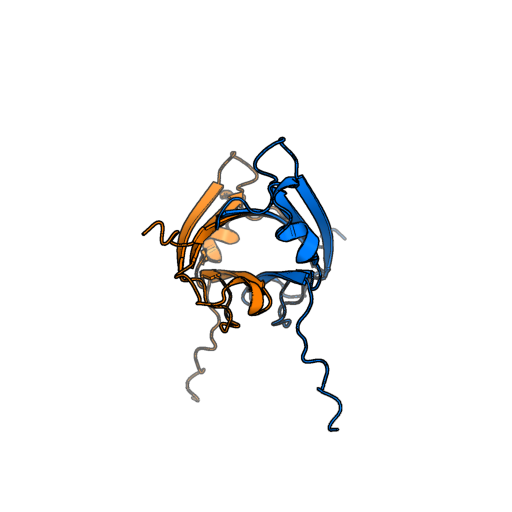37.31 6 ASP B N 1
ATOM 864 C CA . ASP B 1 6 ? -17.344 21.297 -7.57 1 37.31 6 ASP B CA 1
ATOM 865 C C . ASP B 1 6 ? -16.078 20.469 -7.785 1 37.31 6 ASP B C 1
ATOM 867 O O . ASP B 1 6 ? -16.109 19.469 -8.508 1 37.31 6 ASP B O 1
ATOM 871 N N . GLN B 1 7 ? -15.062 20.984 -8.234 1 42 7 GLN B N 1
ATOM 872 C CA . GLN B 1 7 ? -13.766 20.312 -8.336 1 42 7 GLN B CA 1
ATOM 873 C C . GLN B 1 7 ? -13.648 19.188 -7.32 1 42 7 GLN B C 1
ATOM 875 O O . GLN B 1 7 ? -14.258 19.234 -6.25 1 42 7 GLN B O 1
ATOM 880 N N . TYR B 1 8 ? -13.391 17.938 -7.691 1 45.09 8 TYR B N 1
ATOM 881 C CA . TYR B 1 8 ? -13.172 16.656 -7.027 1 45.09 8 TYR B CA 1
ATOM 882 C C . TYR B 1 8 ? -12.438 16.844 -5.707 1 45.09 8 TYR B C 1
ATOM 884 O O . TYR B 1 8 ? -11.25 16.531 -5.598 1 45.09 8 TYR B O 1
ATOM 892 N N . SER B 1 9 ? -12.438 17.891 -5.039 1 50.31 9 SER B N 1
ATOM 893 C CA . SER B 1 9 ? -11.836 18.172 -3.738 1 50.31 9 SER B CA 1
ATOM 894 C C . SER B 1 9 ? -12.305 17.172 -2.691 1 50.31 9 SER B C 1
ATOM 896 O O . SER B 1 9 ? -13.43 17.266 -2.195 1 50.31 9 SER B O 1
ATOM 898 N N . THR B 1 10 ? -12.227 15.906 -2.889 1 59.12 10 THR B N 1
ATOM 899 C CA . THR B 1 10 ? -12.727 15.047 -1.819 1 59.12 10 THR B CA 1
ATOM 900 C C . THR B 1 10 ? -12.211 15.516 -0.463 1 59.12 10 THR B C 1
ATOM 902 O O . THR B 1 10 ? -11.062 15.953 -0.347 1 59.12 10 THR B O 1
ATOM 905 N N . ASN B 1 11 ? -13.062 16.047 0.419 1 81.25 11 ASN B N 1
ATOM 906 C CA . ASN B 1 11 ? -12.828 16.328 1.83 1 81.25 11 ASN B CA 1
ATOM 907 C C . ASN B 1 11 ? -12.344 15.094 2.58 1 81.25 11 ASN B C 1
ATOM 909 O O . ASN B 1 11 ? -12.711 14.883 3.736 1 81.25 11 ASN B O 1
ATOM 913 N N . SER B 1 12 ? -11.68 14.258 1.723 1 88.19 12 SER B N 1
ATOM 914 C CA . SER B 1 12 ? -11.203 13.031 2.35 1 88.19 12 SER B CA 1
ATOM 915 C C . SER B 1 12 ? -9.836 12.633 1.811 1 88.19 12 SER B C 1
ATOM 917 O O . SER B 1 12 ? -9.453 13.039 0.709 1 88.19 12 SER B O 1
ATOM 919 N N . LEU B 1 13 ? -9.141 11.875 2.625 1 87.12 13 LEU B N 1
ATOM 920 C CA . LEU B 1 13 ? -7.934 11.188 2.186 1 87.12 13 LEU B CA 1
ATOM 921 C C . LEU B 1 13 ? -8.281 9.938 1.382 1 87.12 13 LEU B C 1
ATOM 923 O O . LEU B 1 13 ? -9.18 9.18 1.761 1 87.12 13 LEU B O 1
ATOM 927 N N . SER B 1 14 ? -7.594 9.828 0.217 1 87.44 14 SER B N 1
ATOM 928 C CA . SER B 1 14 ? -7.75 8.625 -0.598 1 87.44 14 SER B CA 1
ATOM 929 C C . SER B 1 14 ? -6.449 7.832 -0.665 1 87.44 14 SER B C 1
ATOM 931 O O . SER B 1 14 ? -5.367 8.406 -0.762 1 87.44 14 SER B O 1
ATOM 933 N N . LEU B 1 15 ? -6.57 6.527 -0.583 1 88.62 15 LEU B N 1
ATOM 934 C CA . LEU B 1 15 ? -5.406 5.648 -0.641 1 88.62 15 LEU B CA 1
ATOM 935 C C . LEU B 1 15 ? -5.68 4.438 -1.525 1 88.62 15 LEU B C 1
ATOM 937 O O . LEU B 1 15 ? -6.719 3.787 -1.388 1 88.62 15 LEU B O 1
ATOM 941 N N . TYR B 1 16 ? -4.664 4.195 -2.4 1 89 16 TYR B N 1
ATOM 942 C CA . TYR B 1 16 ? -4.805 3.084 -3.336 1 89 16 TYR B CA 1
ATOM 943 C C . TYR B 1 16 ? -3.498 2.309 -3.463 1 89 16 TYR B C 1
ATOM 945 O O . TYR B 1 16 ? -2.414 2.889 -3.365 1 89 16 TYR B O 1
ATOM 953 N N . LEU B 1 17 ? -3.695 1.062 -3.756 1 87.5 17 LEU B N 1
ATOM 954 C CA . LEU B 1 17 ? -2.582 0.177 -4.082 1 87.5 17 LEU B CA 1
ATOM 955 C C . LEU B 1 17 ? -2.723 -0.371 -5.5 1 87.5 17 LEU B C 1
ATOM 957 O O . LEU B 1 17 ? -3.822 -0.738 -5.922 1 87.5 17 LEU B O 1
ATOM 961 N N . GLN B 1 18 ? -1.613 -0.401 -6.09 1 83.62 18 GLN B N 1
ATOM 962 C CA . GLN B 1 18 ? -1.613 -0.947 -7.445 1 83.62 18 GLN B CA 1
ATOM 963 C C . GLN B 1 18 ? -0.535 -2.014 -7.605 1 83.62 18 GLN B C 1
ATOM 965 O O . GLN B 1 18 ? 0.633 -1.777 -7.289 1 83.62 18 GLN B O 1
ATOM 970 N N . LEU B 1 19 ? -0.917 -3.215 -7.977 1 80.31 19 LEU B N 1
ATOM 971 C CA . LEU B 1 19 ? -0.023 -4.32 -8.289 1 80.31 19 LEU B CA 1
ATOM 972 C C . LEU B 1 19 ? -0.073 -4.652 -9.781 1 80.31 19 LEU B C 1
ATOM 974 O O . LEU B 1 19 ? -1.146 -4.922 -10.328 1 80.31 19 LEU B O 1
ATOM 978 N N . HIS B 1 20 ? 1.053 -4.488 -10.352 1 75.62 20 HIS B N 1
ATOM 979 C CA . HIS B 1 20 ? 1.136 -4.836 -11.766 1 75.62 20 HIS B CA 1
ATOM 980 C C . HIS B 1 20 ? 1.959 -6.105 -11.977 1 75.62 20 HIS B C 1
ATOM 982 O O . HIS B 1 20 ? 3.072 -6.219 -11.461 1 75.62 20 HIS B O 1
ATOM 988 N N . ASP B 1 21 ? 1.167 -7.141 -12.305 1 63.5 21 ASP B N 1
ATOM 989 C CA . ASP B 1 21 ? 1.877 -8.344 -12.727 1 63.5 21 ASP B CA 1
ATOM 990 C C . ASP B 1 21 ? 1.75 -8.555 -14.234 1 63.5 21 ASP B C 1
ATOM 992 O O . ASP B 1 21 ? 0.733 -8.203 -14.828 1 63.5 21 ASP B O 1
ATOM 996 N N . PRO B 1 22 ? 2.848 -8.922 -14.82 1 56.12 22 PRO B N 1
ATOM 997 C CA . PRO B 1 22 ? 2.713 -9.234 -16.25 1 56.12 22 PRO B CA 1
ATOM 998 C C . PRO B 1 22 ? 1.726 -10.367 -16.516 1 56.12 22 PRO B C 1
ATOM 1000 O O . PRO B 1 22 ? 1.521 -11.227 -15.648 1 56.12 22 PRO B O 1
ATOM 1003 N N . LYS B 1 23 ? 0.814 -10.18 -17.438 1 55 23 LYS B N 1
ATOM 1004 C CA . LYS B 1 23 ? -0.245 -11.055 -17.953 1 55 23 LYS B CA 1
ATOM 1005 C C . LYS B 1 23 ? 0.11 -12.523 -17.75 1 55 23 LYS B C 1
ATOM 1007 O O . LYS B 1 23 ? -0.774 -13.359 -17.562 1 55 23 LYS B O 1
ATOM 1012 N N . GLU B 1 24 ? 1.31 -12.844 -17.672 1 54.78 24 GLU B N 1
ATOM 1013 C CA . GLU B 1 24 ? 1.658 -14.258 -17.672 1 54.78 24 GLU B CA 1
ATOM 1014 C C . GLU B 1 24 ? 1.196 -14.945 -16.391 1 54.78 24 GLU B C 1
ATOM 1016 O O . GLU B 1 24 ? 0.997 -16.156 -16.375 1 54.78 24 GLU B O 1
ATOM 1021 N N . LEU B 1 25 ? 1.121 -14.25 -15.391 1 53.34 25 LEU B N 1
ATOM 1022 C CA . LEU B 1 25 ? 0.852 -14.93 -14.133 1 53.34 25 LEU B CA 1
ATOM 1023 C C . LEU B 1 25 ? -0.528 -15.586 -14.148 1 53.34 25 LEU B C 1
ATOM 1025 O O . LEU B 1 25 ? -0.741 -16.609 -13.508 1 53.34 25 LEU B O 1
ATOM 1029 N N . LEU B 1 26 ? -1.496 -14.82 -14.93 1 52.06 26 LEU B N 1
ATOM 1030 C CA . LEU B 1 26 ? -2.854 -15.297 -14.688 1 52.06 26 LEU B CA 1
ATOM 1031 C C . LEU B 1 26 ? -3.393 -16.047 -15.898 1 52.06 26 LEU B C 1
ATOM 1033 O O . LEU B 1 26 ? -4.59 -16.328 -15.984 1 52.06 26 LEU B O 1
ATOM 1037 N N . ASP B 1 27 ? -2.621 -16.453 -16.875 1 49.41 27 ASP B N 1
ATOM 1038 C CA . ASP B 1 27 ? -3.27 -17.25 -17.922 1 49.41 27 ASP B CA 1
ATOM 1039 C C . ASP B 1 27 ? -3.729 -18.594 -17.375 1 49.41 27 ASP B C 1
ATOM 1041 O O . ASP B 1 27 ? -2.955 -19.312 -16.719 1 49.41 27 ASP B O 1
ATOM 1045 N N . PRO B 1 28 ? -5.043 -19.016 -17.953 1 51.47 28 PRO B N 1
ATOM 1046 C CA . PRO B 1 28 ? -6.422 -18.516 -17.906 1 51.47 28 PRO B CA 1
ATOM 1047 C C . PRO B 1 28 ? -6.73 -17.766 -16.609 1 51.47 28 PRO B C 1
ATOM 1049 O O . PRO B 1 28 ? -6.258 -18.141 -15.539 1 51.47 28 PRO B O 1
ATOM 1052 N N . GLU B 1 29 ? -7.094 -16.484 -16.625 1 53.94 29 GLU B N 1
ATOM 1053 C CA . GLU B 1 29 ? -7.152 -15.508 -15.531 1 53.94 29 GLU B CA 1
ATOM 1054 C C . GLU B 1 29 ? -8 -16.016 -14.375 1 53.94 29 GLU B C 1
ATOM 1056 O O . GLU B 1 29 ? -9.234 -16.016 -14.453 1 53.94 29 GLU B O 1
ATOM 1061 N N . PRO B 1 30 ? -7.562 -17.047 -13.531 1 59.78 30 PRO B N 1
ATOM 1062 C CA . PRO B 1 30 ? -8.375 -17.312 -12.352 1 59.78 30 PRO B CA 1
ATOM 1063 C C . PRO B 1 30 ? -8.82 -16.047 -11.625 1 59.78 30 PRO B C 1
ATOM 1065 O O . PRO B 1 30 ? -8.141 -15.023 -11.703 1 59.78 30 PRO B O 1
ATOM 1068 N N . ARG B 1 31 ? -10.172 -16.062 -11.398 1 71.56 31 ARG B N 1
ATOM 1069 C CA . ARG B 1 31 ? -10.68 -14.984 -10.562 1 71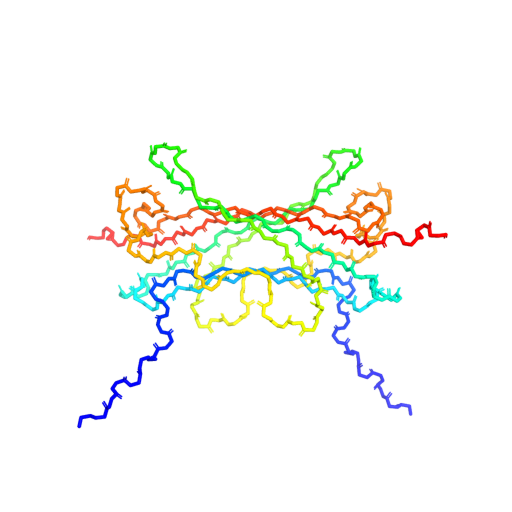.56 31 ARG B CA 1
ATOM 1070 C C . ARG B 1 31 ? -9.844 -14.828 -9.297 1 71.56 31 ARG B C 1
ATOM 1072 O O . ARG B 1 31 ? -9.789 -15.734 -8.469 1 71.56 31 ARG B O 1
ATOM 1079 N N . MET B 1 32 ? -8.844 -13.891 -9.352 1 82.31 32 MET B N 1
ATOM 1080 C CA . MET B 1 32 ? -8.047 -13.633 -8.148 1 82.31 32 MET B CA 1
ATOM 1081 C C . MET B 1 32 ? -8.695 -12.547 -7.297 1 82.31 32 MET B C 1
ATOM 1083 O O . MET B 1 32 ? -9.32 -11.625 -7.82 1 82.31 32 MET B O 1
ATOM 1087 N N . MET B 1 33 ? -8.727 -12.812 -6.031 1 89 33 MET B N 1
ATOM 1088 C CA . MET B 1 33 ? -9.266 -11.859 -5.062 1 89 33 MET B CA 1
ATOM 1089 C C . MET B 1 33 ? -8.141 -11.195 -4.27 1 89 33 MET B C 1
ATOM 1091 O O . MET B 1 33 ? -7.152 -11.844 -3.926 1 89 33 MET B O 1
ATOM 1095 N N . ILE B 1 34 ? -8.258 -9.961 -4.113 1 90.5 34 ILE B N 1
ATOM 1096 C CA . ILE B 1 34 ? -7.355 -9.195 -3.262 1 90.5 34 ILE B CA 1
ATOM 1097 C C . ILE B 1 34 ? -8.07 -8.812 -1.97 1 90.5 34 ILE B C 1
ATOM 1099 O O . ILE B 1 34 ? -9.164 -8.242 -2.004 1 90.5 34 ILE B O 1
ATOM 1103 N N . GLU B 1 35 ? -7.578 -9.227 -0.922 1 95.19 35 GLU B N 1
ATOM 1104 C CA . GLU B 1 35 ? -8.008 -8.695 0.367 1 95.19 35 GLU B CA 1
ATOM 1105 C C . GLU B 1 35 ? -7.043 -7.621 0.868 1 95.19 35 GLU B C 1
ATOM 1107 O O . GLU B 1 35 ? -5.844 -7.879 1.016 1 95.19 35 GLU B O 1
ATOM 1112 N N . LEU B 1 36 ? -7.547 -6.414 1.105 1 96 36 LEU B N 1
ATOM 1113 C CA . LEU B 1 36 ? -6.734 -5.27 1.504 1 96 36 LEU B CA 1
ATOM 1114 C C . LEU B 1 36 ? -7.199 -4.715 2.846 1 96 36 LEU B C 1
ATOM 1116 O O . LEU B 1 36 ? -8.398 -4.488 3.049 1 96 36 LEU B O 1
ATOM 1120 N N . ALA B 1 37 ? -6.316 -4.586 3.785 1 97.62 37 ALA B N 1
ATOM 1121 C CA . ALA B 1 37 ? -6.539 -3.809 5 1 97.62 37 ALA B CA 1
ATOM 1122 C C . ALA B 1 37 ? -5.629 -2.584 5.039 1 97.62 37 ALA B C 1
ATOM 1124 O O . ALA B 1 37 ? -4.41 -2.701 4.875 1 97.62 37 ALA B O 1
ATOM 1125 N N . LEU B 1 38 ? -6.227 -1.442 5.227 1 96.81 38 LEU B N 1
ATOM 1126 C CA . LEU B 1 38 ? -5.492 -0.193 5.402 1 96.81 38 LEU B CA 1
ATOM 1127 C C . LEU B 1 38 ? -5.684 0.356 6.812 1 96.81 38 LEU B C 1
ATOM 1129 O O . LEU B 1 38 ? -6.812 0.471 7.289 1 96.81 38 LEU B O 1
ATOM 1133 N N . CYS B 1 39 ? -4.613 0.686 7.379 1 97.5 39 CYS B N 1
ATOM 1134 C CA . CYS B 1 39 ? -4.637 1.158 8.758 1 97.5 39 CYS B CA 1
ATOM 1135 C C . CYS B 1 39 ? -3.855 2.459 8.906 1 97.5 39 CYS B C 1
ATOM 1137 O O . CYS B 1 39 ? -2.748 2.582 8.375 1 97.5 39 CYS B O 1
ATOM 1139 N N . ILE B 1 40 ? -4.43 3.387 9.586 1 96.56 40 ILE B N 1
ATOM 1140 C CA . ILE B 1 40 ? -3.691 4.562 10.031 1 96.56 40 ILE B CA 1
ATOM 1141 C C . ILE B 1 40 ? -3.547 4.539 11.555 1 96.56 40 ILE B C 1
ATOM 1143 O O . ILE B 1 40 ? -4.508 4.246 12.266 1 96.56 40 ILE B O 1
ATOM 1147 N N . LEU B 1 41 ? -2.371 4.859 11.945 1 96.31 41 LEU B N 1
ATOM 1148 C CA . LEU B 1 41 ? -2.074 4.758 13.375 1 96.31 41 LEU B CA 1
ATOM 1149 C C . LEU B 1 41 ? -2.289 6.098 14.07 1 96.31 41 LEU B C 1
ATOM 1151 O O . LEU B 1 41 ? -1.811 7.133 13.594 1 96.31 41 LEU B O 1
ATOM 1155 N N . GLY B 1 42 ? -3.053 5.988 15.109 1 94.56 42 GLY B N 1
ATOM 1156 C CA . GLY B 1 42 ? -3.051 7.098 16.047 1 94.56 42 GLY B CA 1
ATOM 1157 C C . GLY B 1 42 ? -1.829 7.113 16.953 1 94.56 42 GLY B C 1
ATOM 1158 O O . GLY B 1 42 ? -1.67 6.238 17.797 1 94.56 42 GLY B O 1
ATOM 1159 N N . GLN B 1 43 ? -1.021 7.961 16.844 1 92 43 GLN B N 1
ATOM 1160 C CA . GLN B 1 43 ? 0.307 7.965 17.453 1 92 43 GLN B CA 1
ATOM 1161 C C . GLN B 1 43 ? 0.245 8.414 18.906 1 92 43 GLN B C 1
ATOM 1163 O O . GLN B 1 43 ? 1.246 8.352 19.625 1 92 43 GLN B O 1
ATOM 1168 N N . LYS B 1 44 ? -0.786 8.883 19.562 1 88.25 44 LYS B N 1
ATOM 1169 C CA . LYS B 1 44 ? -0.858 9.375 20.938 1 88.25 44 LYS B CA 1
ATOM 1170 C C . LYS B 1 44 ? -1.543 8.367 21.844 1 88.25 44 LYS B C 1
ATOM 1172 O O . LYS B 1 44 ? -1.068 8.102 22.953 1 88.25 44 LYS B O 1
ATOM 1177 N N . TYR B 1 45 ? -2.549 7.648 21.594 1 82.81 45 TYR B N 1
ATOM 1178 C CA . TYR B 1 45 ? -3.318 6.836 22.531 1 82.81 45 TYR B CA 1
ATOM 1179 C C . TYR B 1 45 ? -3.475 5.41 22.016 1 82.81 45 TYR B C 1
ATOM 1181 O O . TYR B 1 45 ? -4.438 4.723 22.359 1 82.81 45 TYR B O 1
ATOM 1189 N N . GLY B 1 46 ? -2.486 5.012 21.172 1 85.12 46 GLY B N 1
ATOM 1190 C CA . GLY B 1 46 ? -2.549 3.648 20.672 1 85.12 46 GLY B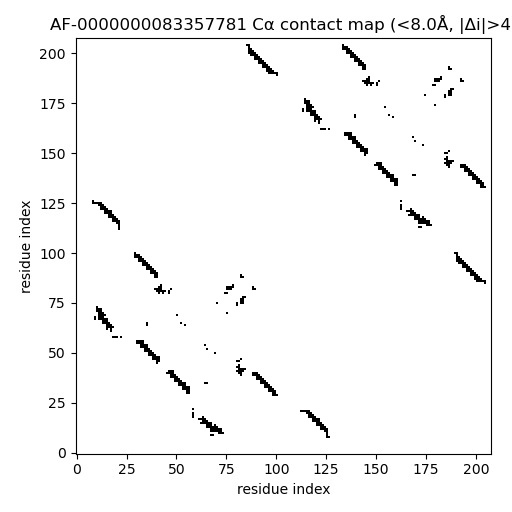 CA 1
ATOM 1191 C C . GLY B 1 46 ? -3.773 3.385 19.812 1 85.12 46 GLY B C 1
ATOM 1192 O O . GLY B 1 46 ? -4.18 2.234 19.641 1 85.12 46 GLY B O 1
ATOM 1193 N N . ARG B 1 47 ? -4.348 4.531 19.422 1 89.12 47 ARG B N 1
ATOM 1194 C CA . ARG B 1 47 ? -5.508 4.387 18.562 1 89.12 47 ARG B CA 1
ATOM 1195 C C . ARG B 1 47 ? -5.09 4.059 17.125 1 89.12 47 ARG B C 1
ATOM 1197 O O . ARG B 1 47 ? -3.936 4.273 16.75 1 89.12 47 ARG B O 1
ATOM 1204 N N . HIS B 1 48 ? -6.043 3.287 16.469 1 95 48 HIS B N 1
ATOM 1205 C CA . HIS B 1 48 ? -5.844 3.074 15.031 1 95 48 HIS B CA 1
ATOM 1206 C C . HIS B 1 48 ? -7.18 3 14.297 1 95 48 HIS B C 1
ATOM 1208 O O . HIS B 1 48 ? -8.227 2.814 14.922 1 95 48 HIS 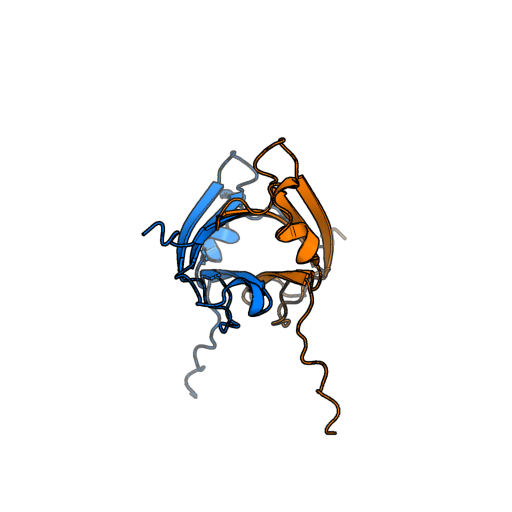B O 1
ATOM 1214 N N . PHE B 1 49 ? -7.168 3.385 13.062 1 96.19 49 PHE B N 1
ATOM 1215 C CA . PHE B 1 49 ? -8.305 3.234 12.164 1 96.19 49 PHE B CA 1
ATOM 1216 C C . PHE B 1 49 ? -7.973 2.293 11.016 1 96.19 49 PHE B C 1
ATOM 1218 O O . PHE B 1 49 ? -6.973 2.484 10.32 1 96.19 49 PHE B O 1
ATOM 1225 N N . THR B 1 50 ? -8.773 1.203 10.93 1 97.44 50 THR B N 1
ATOM 1226 C CA . THR B 1 50 ? -8.523 0.192 9.906 1 97.44 50 THR B CA 1
ATOM 1227 C C . THR B 1 50 ? -9.758 -0.026 9.039 1 97.44 50 THR B C 1
ATOM 1229 O O . THR B 1 50 ? -10.875 -0.137 9.555 1 97.44 50 THR B O 1
ATOM 1232 N N . VAL B 1 51 ? -9.609 0.043 7.738 1 96.88 51 VAL B N 1
ATOM 1233 C CA . VAL B 1 51 ? -10.641 -0.383 6.797 1 96.88 51 VAL B CA 1
ATOM 1234 C C . VAL B 1 51 ? -10.172 -1.63 6.047 1 96.88 51 VAL B C 1
ATOM 1236 O O . VAL B 1 51 ? -8.977 -1.794 5.785 1 96.88 51 VAL B O 1
ATOM 1239 N N . ARG B 1 52 ? -11.141 -2.535 5.785 1 97.44 52 ARG B N 1
ATOM 1240 C CA . ARG B 1 52 ? -10.859 -3.771 5.066 1 97.44 52 ARG B CA 1
ATOM 1241 C C . ARG B 1 52 ? -11.805 -3.947 3.883 1 97.44 52 ARG B C 1
ATOM 1243 O O . ARG B 1 52 ? -12.977 -3.586 3.963 1 97.44 52 ARG B O 1
ATOM 1250 N N . GLY B 1 53 ? -11.211 -4.465 2.807 1 95.75 53 GLY B N 1
ATOM 1251 C CA . GLY B 1 53 ? -12.016 -4.738 1.631 1 95.75 53 GLY B CA 1
ATOM 1252 C C . GLY B 1 53 ? -11.477 -5.875 0.786 1 95.75 53 GLY B C 1
ATOM 1253 O O . GLY B 1 53 ? -10.336 -6.309 0.97 1 95.75 53 GLY B O 1
ATOM 1254 N N . ARG B 1 54 ? -12.43 -6.434 -0.043 1 93.5 54 ARG B N 1
ATOM 1255 C CA . ARG B 1 54 ? -12.062 -7.43 -1.048 1 93.5 54 ARG B CA 1
ATOM 1256 C C . ARG B 1 54 ? -12.32 -6.902 -2.457 1 93.5 54 ARG B C 1
ATOM 1258 O O . ARG B 1 54 ? -13.328 -6.242 -2.705 1 93.5 54 ARG B O 1
ATOM 1265 N N . PHE B 1 55 ? -11.344 -7.125 -3.301 1 88.19 55 PHE B N 1
ATOM 1266 C CA . PHE B 1 55 ? -11.398 -6.641 -4.676 1 88.19 55 PHE B CA 1
ATOM 1267 C C . PHE B 1 55 ? -11.078 -7.758 -5.656 1 88.19 55 PHE B C 1
ATOM 1269 O O . PHE B 1 55 ? -10.32 -8.672 -5.336 1 88.19 55 PHE B O 1
ATOM 1276 N N . VAL B 1 56 ? -11.781 -7.73 -6.738 1 83.19 56 VAL B N 1
ATOM 1277 C CA . VAL B 1 56 ? -11.391 -8.648 -7.801 1 83.19 56 VAL B CA 1
ATOM 1278 C C . VAL B 1 56 ? -10.133 -8.125 -8.5 1 83.19 56 VAL B C 1
ATOM 1280 O O . VAL B 1 56 ? -10.062 -6.953 -8.867 1 83.19 56 VAL B O 1
ATOM 1283 N N . PHE B 1 57 ? -9.266 -9.023 -8.547 1 74.38 57 PHE B N 1
ATOM 1284 C CA . PHE B 1 57 ? -8.008 -8.625 -9.156 1 74.38 57 PHE B CA 1
ATOM 1285 C C . PHE B 1 57 ? -8.18 -8.398 -10.656 1 74.38 57 PHE B C 1
ATOM 1287 O O . PHE B 1 57 ? -8.68 -9.273 -11.367 1 74.38 57 PHE B O 1
ATOM 1294 N N . THR B 1 58 ? -7.965 -7.152 -11.125 1 69.62 58 THR B N 1
ATOM 1295 C CA . THR B 1 58 ? -7.922 -6.867 -12.562 1 69.62 58 THR B CA 1
ATOM 1296 C C . THR B 1 58 ? -6.586 -6.242 -12.945 1 69.62 58 THR B C 1
ATOM 1298 O O . THR B 1 58 ? -6.051 -5.406 -12.219 1 69.62 58 THR B O 1
ATOM 1301 N N . PHE B 1 59 ? -5.965 -6.809 -13.82 1 59.34 59 PHE B N 1
ATOM 1302 C CA . PHE B 1 59 ? -4.652 -6.336 -14.234 1 59.34 59 PHE B CA 1
ATOM 1303 C C . PHE B 1 59 ? -4.766 -5.047 -15.039 1 59.34 59 PHE B C 1
ATOM 1305 O O . PHE B 1 59 ? -3.818 -4.262 -15.102 1 59.34 59 PHE B O 1
ATOM 1312 N N . GLU B 1 60 ? -5.906 -4.926 -15.664 1 57.47 60 GLU B N 1
ATOM 1313 C CA . GLU B 1 60 ? -6.047 -3.814 -16.594 1 57.47 60 GLU B CA 1
ATOM 1314 C C . GLU B 1 60 ? -6.414 -2.523 -15.875 1 57.47 60 GLU B C 1
ATOM 1316 O O . GLU B 1 60 ? -6.367 -1.44 -16.469 1 57.47 60 GLU B O 1
ATOM 1321 N N . SER B 1 61 ? -6.613 -2.684 -14.602 1 56.91 61 SER B N 1
ATOM 1322 C CA . SER B 1 61 ? -7.113 -1.436 -14.031 1 56.91 61 SER B CA 1
ATOM 1323 C C . SER B 1 61 ? -5.969 -0.561 -13.531 1 56.91 61 SER B C 1
ATOM 1325 O O . SER B 1 61 ? -5.008 -1.062 -12.938 1 56.91 61 SER B O 1
ATOM 1327 N N . ASN B 1 62 ? -5.895 0.663 -14.031 1 58.78 62 ASN B N 1
ATOM 1328 C CA . ASN B 1 62 ? -4.988 1.701 -13.555 1 58.78 62 ASN B CA 1
ATOM 1329 C C . ASN B 1 62 ? -5.41 2.236 -12.188 1 58.78 62 ASN B C 1
ATOM 1331 O O . ASN B 1 62 ? -4.711 3.059 -11.594 1 58.78 62 ASN B O 1
ATOM 1335 N N . LEU B 1 63 ? -6.535 1.822 -11.836 1 60.38 63 LEU B N 1
ATOM 1336 C CA . LEU B 1 63 ? -7.094 2.508 -10.68 1 60.38 63 LEU B CA 1
ATOM 1337 C C . LEU B 1 63 ? -6.535 1.923 -9.383 1 60.38 63 LEU B C 1
ATOM 1339 O O . LEU B 1 63 ? -6.469 2.613 -8.367 1 60.38 63 LEU B O 1
ATOM 1343 N N . GLY B 1 64 ? -5.91 0.823 -9.328 1 78.75 64 GLY B N 1
ATOM 1344 C CA . GLY B 1 64 ? -5.457 0.199 -8.094 1 78.75 64 GLY B CA 1
ATOM 1345 C C . GLY B 1 64 ? -6.594 -0.154 -7.156 1 78.75 64 GLY B C 1
ATOM 1346 O O . GLY B 1 64 ? -7.766 -0.043 -7.52 1 78.75 64 GLY B O 1
ATOM 1347 N N . TRP B 1 65 ? -6.438 -0.766 -6.066 1 88.38 65 TRP B N 1
ATOM 1348 C CA . TRP B 1 65 ? -7.355 -1.16 -5.004 1 88.38 65 TRP B CA 1
ATOM 1349 C C . TRP B 1 65 ? -7.246 -0.218 -3.812 1 88.38 65 TRP B C 1
ATOM 1351 O O . TRP B 1 65 ? -6.141 0.132 -3.389 1 88.38 65 TRP B O 1
ATOM 1361 N N . GLY B 1 66 ? -8.414 0.264 -3.293 1 92.06 66 GLY B N 1
ATOM 1362 C CA . GLY B 1 66 ? -8.398 1.146 -2.137 1 92.06 66 GLY B CA 1
ATOM 1363 C C . GLY B 1 66 ? -9.695 1.913 -1.955 1 92.06 66 GLY B C 1
ATOM 1364 O O . GLY B 1 66 ? -10.773 1.395 -2.242 1 92.06 66 GLY B O 1
ATOM 1365 N N . TRP B 1 67 ? -9.562 3.023 -1.382 1 91.94 67 TRP B N 1
ATOM 1366 C CA . TRP B 1 67 ? -10.727 3.809 -0.991 1 91.94 67 TRP B CA 1
ATOM 1367 C C . TRP B 1 67 ? -10.539 5.277 -1.354 1 91.94 67 TRP B C 1
ATOM 1369 O O . TRP B 1 67 ? -9.531 5.887 -1.004 1 91.94 67 TRP B O 1
ATOM 1379 N N . SER B 1 68 ? -11.539 5.883 -1.979 1 88.81 68 SER B N 1
ATOM 1380 C CA . SER B 1 68 ? -11.516 7.301 -2.314 1 88.81 68 SER B CA 1
ATOM 1381 C C . SER B 1 68 ? -11.836 8.164 -1.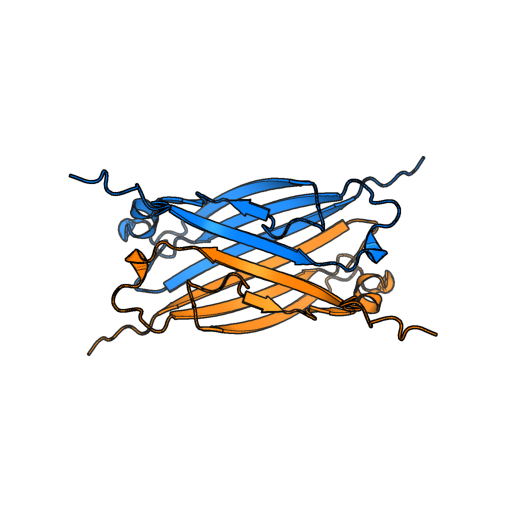098 1 88.81 68 SER B C 1
ATOM 1383 O O . SER B 1 68 ? -11.562 9.367 -1.095 1 88.81 68 SER B O 1
ATOM 1385 N N . ASN B 1 69 ? -12.438 7.559 -0.099 1 90.94 69 ASN B N 1
ATOM 1386 C CA . ASN B 1 69 ? -12.828 8.242 1.132 1 90.94 69 ASN B CA 1
ATOM 1387 C C . ASN B 1 69 ? -12.328 7.496 2.365 1 90.94 69 ASN B C 1
ATOM 1389 O O . ASN B 1 69 ? -13.094 7.234 3.293 1 90.94 69 ASN B O 1
ATOM 1393 N N . PHE B 1 70 ? -11.141 7.266 2.412 1 93.12 70 PHE B N 1
ATOM 1394 C CA . PHE B 1 70 ? -10.531 6.496 3.494 1 93.12 70 PHE B CA 1
ATOM 1395 C C . PHE B 1 70 ? -10.766 7.18 4.836 1 93.12 70 PHE B C 1
ATOM 1397 O O . PHE B 1 70 ? -11.156 6.535 5.809 1 93.12 70 PHE B O 1
ATOM 1404 N N . MET B 1 71 ? -10.508 8.523 4.797 1 92.38 71 MET B N 1
ATOM 1405 C CA . MET B 1 71 ? -10.727 9.266 6.035 1 92.38 71 MET B CA 1
ATOM 1406 C C . MET B 1 71 ? -11.07 10.719 5.738 1 92.38 71 MET B C 1
ATOM 1408 O O . MET B 1 71 ? -10.438 11.352 4.891 1 92.38 71 MET B O 1
ATOM 1412 N N . ALA B 1 72 ? -12.055 11.172 6.523 1 92.38 72 ALA B N 1
ATOM 1413 C CA . ALA B 1 72 ? -12.375 12.594 6.395 1 92.38 72 ALA B CA 1
ATOM 1414 C C . ALA B 1 72 ? -11.195 13.461 6.82 1 92.38 72 ALA B C 1
ATOM 1416 O O . ALA B 1 72 ? -10.523 13.164 7.809 1 92.38 72 ALA B O 1
ATOM 1417 N N . LEU B 1 73 ? -11 14.547 6.137 1 89.31 73 LEU B N 1
ATOM 1418 C CA . LEU B 1 73 ? -9.883 15.438 6.426 1 89.31 73 LEU B CA 1
ATOM 1419 C C . LEU B 1 73 ? -10 16.016 7.832 1 89.31 73 LEU B C 1
ATOM 1421 O O . LEU B 1 73 ? -9 16.172 8.531 1 89.31 73 LEU B O 1
ATOM 1425 N N . ASN B 1 74 ? -11.18 16.344 8.172 1 90.81 74 ASN B N 1
ATOM 1426 C CA . ASN B 1 74 ? -11.383 16.906 9.508 1 90.81 74 ASN B CA 1
ATOM 1427 C C . ASN B 1 74 ? -10.961 15.914 10.594 1 90.81 74 ASN B C 1
ATOM 1429 O O . ASN B 1 74 ? -10.461 16.312 11.648 1 90.81 74 ASN B O 1
ATOM 1433 N N . THR B 1 75 ? -11.211 14.672 10.367 1 92.75 75 THR B N 1
ATOM 1434 C CA . THR B 1 75 ? -10.789 13.625 11.297 1 92.75 75 THR B CA 1
ATOM 1435 C C . THR B 1 75 ? -9.266 13.477 11.281 1 92.75 75 THR B C 1
ATOM 1437 O O . THR B 1 75 ? -8.633 13.422 12.336 1 92.75 75 THR B O 1
ATOM 1440 N N . PHE B 1 76 ? -8.703 13.57 10.141 1 92.06 76 PHE B N 1
ATOM 1441 C CA . PHE B 1 76 ? -7.273 13.375 9.938 1 92.06 76 PHE B CA 1
ATOM 1442 C C . PHE B 1 76 ? -6.477 14.508 10.57 1 92.06 76 PHE B C 1
ATOM 1444 O O . PHE B 1 76 ? -5.438 14.273 11.195 1 92.06 76 PHE B O 1
ATOM 1451 N N . LYS B 1 77 ? -7.035 15.617 10.492 1 89.38 77 LYS B N 1
ATOM 1452 C CA . LYS B 1 77 ? -6.305 16.797 10.953 1 89.38 77 LYS B CA 1
ATOM 1453 C C . LYS B 1 77 ? -6.594 17.078 12.43 1 89.38 77 LYS B C 1
ATOM 1455 O O . LYS B 1 77 ? -5.953 17.922 13.039 1 89.38 77 LYS B O 1
ATOM 1460 N N . ASP B 1 78 ? -7.59 16.359 12.938 1 91.25 78 ASP B N 1
ATOM 1461 C CA . ASP B 1 78 ? -7.926 16.531 14.344 1 91.25 78 ASP B CA 1
ATOM 1462 C C . ASP B 1 78 ? -6.793 16.047 15.25 1 91.25 78 ASP B C 1
ATOM 1464 O O . ASP B 1 78 ? -6.625 14.844 15.445 1 91.25 78 ASP B O 1
ATOM 1468 N N . GLN B 1 79 ? -6.066 16.891 15.867 1 89.19 79 GLN B N 1
ATOM 1469 C CA . GLN B 1 79 ? -4.875 16.594 16.656 1 89.19 79 GLN B CA 1
ATOM 1470 C C . GLN B 1 79 ? -5.215 15.711 17.859 1 89.19 79 GLN B C 1
ATOM 1472 O O . GLN B 1 79 ? -4.363 14.977 18.359 1 89.19 79 GLN B O 1
ATOM 1477 N N . SER B 1 80 ? -6.363 15.844 18.266 1 91.12 80 SER B N 1
ATOM 1478 C CA . SER B 1 80 ? -6.766 15.047 19.422 1 91.12 80 SER B CA 1
ATOM 1479 C C . SER B 1 80 ? -6.809 13.562 19.078 1 91.12 80 SER B C 1
ATOM 1481 O O . SER B 1 80 ? -6.746 12.711 19.969 1 91.12 80 SER B O 1
ATOM 1483 N N . ARG B 1 81 ? -6.941 13.227 17.812 1 92.06 81 ARG B N 1
ATOM 1484 C CA . ARG B 1 81 ? -7.016 11.828 17.406 1 92.06 81 ARG B CA 1
ATOM 1485 C C . ARG B 1 81 ? -5.625 11.258 17.141 1 92.06 81 ARG B C 1
ATOM 1487 O O . ARG B 1 81 ? -5.434 10.039 17.141 1 92.06 81 ARG B O 1
ATOM 1494 N N . GLY B 1 82 ? -4.66 12.086 16.781 1 94 82 GLY B N 1
ATOM 1495 C CA . GLY B 1 82 ? -3.258 11.703 16.703 1 94 82 GLY B CA 1
ATOM 1496 C C . GLY B 1 82 ? -2.902 11 15.406 1 94 82 GLY B C 1
ATOM 1497 O O . GLY B 1 82 ? -1.855 10.359 15.312 1 94 82 GLY B O 1
ATOM 1498 N N . TYR B 1 83 ? -3.828 11.031 14.406 1 93.88 83 TYR B N 1
ATOM 1499 C CA . TYR B 1 83 ? -3.482 10.43 13.125 1 93.88 83 TYR B CA 1
ATOM 1500 C C . TYR B 1 83 ? -2.414 11.242 12.414 1 93.88 83 TYR B C 1
ATOM 1502 O O . TYR B 1 83 ? -1.566 10.688 11.711 1 93.88 83 TYR B O 1
ATOM 1510 N N . LEU B 1 84 ? -2.545 12.5 12.68 1 90 84 LEU B N 1
ATOM 1511 C CA . LEU B 1 84 ? -1.521 13.445 12.234 1 90 84 LEU B CA 1
ATOM 1512 C C . LEU B 1 84 ? -0.897 14.164 13.43 1 90 84 LEU B C 1
ATOM 1514 O O . LEU B 1 84 ? -1.587 14.883 14.156 1 90 84 LEU B O 1
ATOM 1518 N N . VAL B 1 85 ? 0.324 13.906 13.578 1 90.62 85 VAL B N 1
ATOM 1519 C CA . VAL B 1 85 ? 1.048 14.594 14.633 1 90.62 85 VAL B CA 1
ATOM 1520 C C . VAL B 1 85 ? 2.137 15.477 14.031 1 90.62 85 VAL B C 1
ATOM 1522 O O . VAL B 1 85 ? 3.129 14.977 13.5 1 90.62 85 VAL B O 1
ATOM 1525 N N . GLY B 1 86 ? 1.933 16.75 14.148 1 85.06 86 GLY B N 1
ATOM 1526 C CA . GLY B 1 86 ? 2.762 17.625 13.344 1 85.06 86 GLY B CA 1
ATOM 1527 C C . GLY B 1 86 ? 2.584 17.406 11.852 1 85.06 86 GLY B C 1
ATOM 1528 O O . GLY B 1 86 ? 1.479 17.547 11.328 1 85.06 86 GLY B O 1
ATOM 1529 N N . SER B 1 87 ? 3.529 17.016 11.125 1 83.81 87 SER B N 1
ATOM 1530 C CA . SER B 1 87 ? 3.457 16.703 9.695 1 83.81 87 SER B CA 1
ATOM 1531 C C . SER B 1 87 ? 3.738 15.234 9.43 1 83.81 87 SER B C 1
ATOM 1533 O O . SER B 1 87 ? 4.102 14.859 8.32 1 83.81 87 SER B O 1
ATOM 1535 N N . ASN B 1 88 ? 3.51 14.469 10.555 1 90.69 88 ASN B N 1
ATOM 1536 C CA . ASN B 1 88 ? 3.859 13.062 10.445 1 90.69 88 ASN B CA 1
ATOM 1537 C C . ASN B 1 88 ? 2.625 12.172 10.547 1 90.69 88 ASN B C 1
ATOM 1539 O O . ASN B 1 88 ? 1.736 12.414 11.359 1 90.69 88 ASN B O 1
ATOM 1543 N N . CYS B 1 89 ? 2.541 11.266 9.727 1 93 89 CYS B N 1
ATOM 1544 C CA . CYS B 1 89 ? 1.532 10.219 9.859 1 93 89 CYS B CA 1
ATOM 1545 C C . CYS B 1 89 ? 2.096 8.859 9.453 1 93 89 CYS B C 1
ATOM 1547 O O . CYS B 1 89 ? 3.064 8.789 8.695 1 93 89 CYS B O 1
ATOM 1549 N N . ILE B 1 90 ? 1.548 7.738 9.992 1 95.5 90 ILE B N 1
ATOM 1550 C CA . ILE B 1 90 ? 1.987 6.363 9.766 1 95.5 90 ILE B CA 1
ATOM 1551 C C . ILE B 1 90 ? 0.813 5.523 9.273 1 95.5 90 ILE B C 1
ATOM 1553 O O . ILE B 1 90 ? -0.247 5.492 9.898 1 95.5 90 ILE B O 1
ATOM 1557 N N . LEU B 1 91 ? 1.076 4.883 8.172 1 95.81 91 LEU B N 1
ATOM 1558 C CA . LEU B 1 91 ? 0.079 3.994 7.582 1 95.81 91 LEU B CA 1
ATOM 1559 C C . LEU B 1 91 ? 0.649 2.596 7.379 1 95.81 91 LEU B C 1
ATOM 1561 O O . LEU B 1 91 ? 1.859 2.434 7.203 1 95.81 91 LEU B O 1
ATOM 1565 N N . LYS B 1 92 ? -0.186 1.627 7.461 1 96.44 92 LYS B N 1
ATOM 1566 C CA . LYS B 1 92 ? 0.144 0.238 7.152 1 96.44 92 LYS B CA 1
ATOM 1567 C C . LYS B 1 92 ? -0.9 -0.384 6.23 1 96.44 92 LYS B C 1
ATOM 1569 O O . LYS B 1 92 ? -2.098 -0.14 6.387 1 96.44 92 LYS B O 1
ATOM 1574 N N . ALA B 1 93 ? -0.414 -1.167 5.332 1 96.5 93 ALA B N 1
ATOM 1575 C CA . ALA B 1 93 ? -1.301 -1.941 4.469 1 96.5 93 ALA B CA 1
ATOM 1576 C C . ALA B 1 93 ? -0.948 -3.426 4.512 1 96.5 93 ALA B C 1
ATOM 1578 O O . ALA B 1 93 ? 0.226 -3.795 4.422 1 96.5 93 ALA B O 1
ATOM 1579 N N . ASP B 1 94 ? -1.918 -4.234 4.707 1 97.06 94 ASP B N 1
ATOM 1580 C CA . ASP B 1 94 ? -1.819 -5.684 4.555 1 97.06 94 ASP B CA 1
ATOM 1581 C C . ASP B 1 94 ? -2.578 -6.156 3.316 1 97.06 94 ASP B C 1
ATOM 1583 O O . ASP B 1 94 ? -3.764 -5.855 3.156 1 97.06 94 ASP B O 1
ATOM 1587 N N . ILE B 1 95 ? -1.901 -6.828 2.488 1 95.06 95 ILE B N 1
ATOM 1588 C CA . ILE B 1 95 ? -2.479 -7.273 1.225 1 95.06 95 ILE B CA 1
ATOM 1589 C C . ILE B 1 95 ? -2.361 -8.789 1.112 1 95.06 95 ILE B C 1
ATOM 1591 O O . ILE B 1 95 ? -1.28 -9.352 1.307 1 95.06 95 ILE B O 1
ATOM 1595 N N . THR B 1 96 ? -3.428 -9.461 0.826 1 94.19 96 THR B N 1
ATOM 1596 C CA . THR B 1 96 ? -3.426 -10.883 0.497 1 94.19 96 THR B CA 1
ATOM 1597 C C . THR B 1 96 ? -4.07 -11.125 -0.866 1 94.19 96 THR B C 1
ATOM 1599 O O . THR B 1 96 ? -5.168 -10.641 -1.133 1 94.19 96 THR B O 1
ATOM 1602 N N . VAL B 1 97 ? -3.326 -11.773 -1.656 1 90.06 97 VAL B N 1
ATOM 1603 C CA . VAL B 1 97 ? -3.848 -12.18 -2.957 1 90.06 97 VAL B CA 1
ATOM 1604 C C . VAL B 1 97 ? -4.133 -13.68 -2.953 1 90.06 97 VAL B C 1
ATOM 1606 O O . VAL B 1 97 ? -3.293 -14.477 -2.523 1 90.06 97 VAL B O 1
ATOM 1609 N N . SER B 1 98 ? -5.391 -13.992 -3.432 1 90.62 98 SER B N 1
ATOM 1610 C CA . SER B 1 98 ? -5.773 -15.398 -3.479 1 90.62 98 SER B CA 1
ATOM 1611 C C . SER B 1 98 ? -6.477 -15.742 -4.789 1 90.62 98 SER B C 1
ATOM 1613 O O . SER B 1 98 ? -7.266 -14.945 -5.301 1 90.62 98 SER B O 1
ATOM 1615 N N . GLY B 1 99 ? -6.121 -16.844 -5.395 1 82.75 99 GLY B N 1
ATOM 1616 C CA . GLY B 1 99 ? -6.789 -17.312 -6.598 1 82.75 99 GLY B CA 1
ATOM 1617 C C . GLY B 1 99 ? -7.586 -18.578 -6.375 1 82.75 99 GLY B C 1
ATOM 1618 O O . GLY B 1 99 ? -7.438 -19.25 -5.344 1 82.75 99 GLY B O 1
ATOM 1619 N N . SER B 1 100 ? -8.797 -18.844 -7.242 1 70.94 100 SER B N 1
ATOM 1620 C CA . SER B 1 100 ? -9.594 -20.062 -7.215 1 70.94 100 SER B CA 1
ATOM 1621 C C . SER B 1 100 ? -8.797 -21.25 -7.727 1 70.94 100 SER B C 1
ATOM 1623 O O . SER B 1 100 ? -8.023 -21.125 -8.68 1 70.94 100 SER B O 1
ATOM 1625 N N . SER B 1 101 ? -8.242 -22.109 -6.918 1 57.06 101 SER B N 1
ATOM 1626 C CA . SER B 1 101 ? -7.684 -23.375 -7.379 1 57.06 101 SER B CA 1
ATOM 1627 C C . SER B 1 101 ? -8.727 -24.203 -8.117 1 57.06 101 SER B C 1
ATOM 1629 O O . SER B 1 101 ? -9.875 -24.297 -7.68 1 57.06 101 SER B O 1
ATOM 1631 N N . SER B 1 102 ? -8.938 -24.203 -9.367 1 47.34 102 SER B N 1
ATOM 1632 C CA . SER B 1 102 ? -9.703 -25.312 -9.938 1 47.34 102 SER B CA 1
ATOM 1633 C C . SER B 1 102 ? -9.18 -26.656 -9.43 1 47.34 102 SER B C 1
ATOM 1635 O O . SER B 1 102 ? -8.102 -27.109 -9.836 1 47.34 102 SER B O 1
ATOM 1637 N N . ASP B 1 103 ? -8.938 -27.031 -8.336 1 43 103 ASP B N 1
ATOM 1638 C CA . ASP B 1 103 ? -8.852 -28.469 -8.086 1 43 103 ASP B CA 1
ATOM 1639 C C . ASP B 1 103 ? -10.07 -29.188 -8.656 1 43 103 ASP B C 1
ATOM 1641 O O . ASP B 1 103 ? -11.062 -29.391 -7.949 1 43 103 ASP B O 1
ATOM 1645 N N . SER B 1 104 ? -10.711 -28.844 -9.773 1 33.19 104 SER B N 1
ATOM 1646 C CA . SER B 1 104 ? -11.375 -30.031 -10.281 1 33.19 104 SER B CA 1
ATOM 1647 C C . SER B 1 104 ? -10.359 -31.047 -10.805 1 33.19 104 SER B C 1
ATOM 1649 O O . SER B 1 104 ? -9.312 -30.672 -11.336 1 33.19 104 SER B O 1
#

Nearest PDB structures (foldseek):
  6i7a-assembly2_G  TM=7.913E-01  e=1.786E-03  Homo sapiens
  3ivq-assembly2_B  TM=7.561E-01  e=1.016E-02  Homo sapiens
  7d3d-assembly2_B  TM=7.607E-01  e=1.302E-02  Homo sapiens
  6i5p-assembly1_A  TM=7.090E-01  e=1.150E-02  Homo sapiens
  6i41-assembly1_A  TM=6.830E-01  e=1.569E-02  Homo sapiens

InterPro domains:
  IPR002083 MATH/TRAF domain [PF22486] (3-95)
  IPR002083 MATH/TRAF domain [PS50144] (1-95)
  IPR002083 MATH/TRAF domain [cd00121] (2-96)
  IPR008974 TRAF-like [G3DSA:2.60.210.10] (1-98)

Foldseek 3Di:
DPPPPPPPPPLADWDFDDDADDPVVQVVNFFKKKKKKKKKAQPPPRDMDIDIDIDGDDNPDPGGDTDPHSDRNCCCPPVVRRCDDPNDIDMDMDMDMDGDPPPD/DPPPPPPLPPLADWDFDDDADPPVVQVVNFFKKKKKKKKKAQPPPRDMDIDIDIDGDDNPDPPGDTDPHSDRNCCCPPVVRRCDDPNDIDMDMDMDMDGDPPPD

Radius of gyration: 19.12 Å; Cα contacts (8 Å, |Δi|>4): 417; chains: 2; bounding box: 35×63×62 Å

Secondary structure (DSSP, 8-state):
-------S--SEEEEEEEEE--GGGGSS---EEEEEEEEEE-SSSS-EEEEEEEEE--SS-SS-EEEEEEEEHHHHH-TTTTSSBTTBEEEEEEEEEEE-----/----------SEEEEEEEEE--GGGGSS---EEEEEEEEEE-TTTS-EEEEEEEEE--SS-SS-EEEEEEEEHHHHH-TTT-SSBTTBEEEEEEEEEEE-----

pLDDT: mean 78.33, std 19.9, range [26.55, 97.62]

Sequence (208 aa):
MHPLGDQYSTNSLSLYLQLHDPKELLDPEPRMMIELALCILGQKYGRHFTVRGRFVFTFESNLGWGWSNFMALNTFKDQSRGYLVGSNCILKADITVSGSSSDSMHPLGDQYSTNSLSLYLQLHDPKELLDPEPRMMIELALCILGQKYGRHFTVRGRFVFTFESNLGWGWSNFMALNTFKDQSRGYLVGSNCILKADITVSGSSSDS

Solvent-accessible surface area (backbone atoms only — not comparable to full-atom values): 11595 Å² total; per-residue (Å²): 129,77,76,76,70,78,65,90,60,49,72,18,33,20,42,28,37,34,69,47,61,44,71,74,77,37,74,83,67,52,69,27,38,32,40,40,36,44,32,39,38,13,75,74,78,81,40,70,50,72,50,75,50,77,42,74,63,58,80,82,54,88,71,43,53,73,37,74,64,68,37,47,41,71,60,42,64,31,58,90,59,17,38,29,52,89,55,30,34,42,37,39,35,42,37,35,38,40,41,64,73,75,79,117,130,75,76,75,70,76,65,89,60,50,69,18,33,20,42,30,37,32,67,46,58,43,70,75,80,38,73,81,69,52,70,26,37,31,39,40,35,42,33,38,38,12,76,74,77,79,39,69,51,73,51,75,48,77,41,75,62,56,74,84,54,87,73,43,53,72,36,74,65,69,37,46,43,71,61,42,65,30,57,88,57,16,38,30,51,88,55,30,36,43,37,39,35,44,38,36,37,39,41,63,74,76,80,118

Organism: Setaria viridis (NCBI:txid4556)